Protein AF-A0A3P0MLG1-F1 (afdb_monomer_lite)

Foldseek 3Di:
DDADPPFWKKKKFFADQQQRATDDMDMDGDNPVVQLCVLQVNDCPPCVPQADKDWDDPSSVVSVCVVRVNDDDNDPTTMIMHTPPCLDDDAPDDDCVRVVRVCQLVVQWFKDKAKAKPVDPPGDDPSNVVSQVVCVVVVQKDKDKDWDDDPVDRPIIIIMIMIGGVVLVVLVVVLVVLQVVQVVVVHDALVSQLVNCVSRNDDPVSSVSVVVSCCLSCHPLFHFKKKFFAFPVQVVVCVVVVLLFGGQDPDQWTWIFGSVVCDPVNQVVCVVPPVRGFFMKMWTFHCVLCVVFDPPVDGDRTTHGSVCRVVRSVGTRDGIGGPTGD

Sequence (326 aa):
MTTPPDAPAFILEAIDEHLLSPCLATRFRTADLAKLKSILAIEDDDDPSVDKVYLLSPHETTALCSAFGVRFDSGRREVFLFKDCRRLPRSPYLFHTGYELPLLLDGRKKLAFFTFDSDDGLSFDSRLKACFDHFVAAGLLHGEENLDILPNSPGRRVGYVYYAAKGEEWRIPAFRLLRQAAGAAGGWNETFERLEGTLMGYEDWQNDWWLEQQARGNGVLYGMSFRCAVTKAGLDWVIQSGNRALPPVEGPTLTIQASHALNDEVMDLALREDADIEAFIQFNVPGRHLMGVCDLRTAGPFLIPATMISDVNRKLTRQVQIVARR

Structure (mmCIF, N/CA/C/O backbone):
data_AF-A0A3P0MLG1-F1
#
_entry.id   AF-A0A3P0MLG1-F1
#
loop_
_atom_site.group_PDB
_atom_site.id
_atom_site.type_symbol
_atom_site.label_atom_id
_atom_site.label_alt_id
_atom_site.label_comp_id
_atom_site.label_asym_id
_atom_site.label_entity_id
_atom_site.label_seq_id
_atom_site.pdbx_PDB_ins_code
_atom_site.Cartn_x
_atom_site.Cartn_y
_atom_site.Cartn_z
_atom_site.occupancy
_atom_site.B_iso_or_equiv
_atom_site.auth_seq_id
_atom_site.auth_comp_id
_atom_site.auth_asym_id
_atom_site.auth_atom_id
_atom_site.pdbx_PDB_model_num
ATOM 1 N N . MET A 1 1 ? -30.407 11.224 -12.364 1.00 46.00 1 MET A N 1
ATOM 2 C CA . MET A 1 1 ? -29.259 11.674 -13.180 1.00 46.00 1 MET A CA 1
ATOM 3 C C . MET A 1 1 ? -28.225 10.567 -13.173 1.00 46.00 1 MET A C 1
ATOM 5 O O . MET A 1 1 ? -27.882 10.095 -12.099 1.00 46.00 1 MET A O 1
ATOM 9 N N . THR A 1 2 ? -27.798 10.097 -14.340 1.00 50.50 2 THR A N 1
ATOM 10 C CA . THR A 1 2 ? -26.721 9.108 -14.476 1.00 50.50 2 THR A CA 1
ATOM 11 C C . THR A 1 2 ? -25.382 9.798 -14.236 1.00 50.50 2 THR A C 1
ATOM 13 O O . THR A 1 2 ? -25.013 10.699 -14.987 1.00 50.50 2 THR A O 1
ATOM 16 N N . THR A 1 3 ? -24.687 9.425 -13.165 1.00 55.81 3 THR A N 1
ATOM 17 C CA . THR A 1 3 ? -23.377 9.981 -12.809 1.00 55.81 3 THR A CA 1
ATOM 18 C C . THR A 1 3 ? -22.341 9.637 -13.890 1.00 55.81 3 THR A C 1
ATOM 20 O O . THR A 1 3 ? -22.301 8.478 -14.311 1.00 55.81 3 THR A O 1
ATOM 23 N N . PRO A 1 4 ? -21.496 10.586 -14.340 1.00 61.12 4 PRO A N 1
ATOM 24 C CA . PRO A 1 4 ? -20.443 10.298 -15.312 1.00 61.12 4 PRO A CA 1
ATOM 25 C C . PRO A 1 4 ? -19.478 9.217 -14.791 1.00 61.12 4 PRO A C 1
ATOM 27 O O . PRO A 1 4 ? -19.178 9.213 -13.592 1.00 61.12 4 PRO A O 1
ATOM 30 N N . PRO A 1 5 ? -18.951 8.327 -15.654 1.00 61.72 5 PRO A N 1
ATOM 31 C CA . PRO A 1 5 ? -18.006 7.283 -15.244 1.00 61.72 5 PRO A CA 1
ATOM 32 C C . PRO A 1 5 ? -16.711 7.846 -14.626 1.00 61.72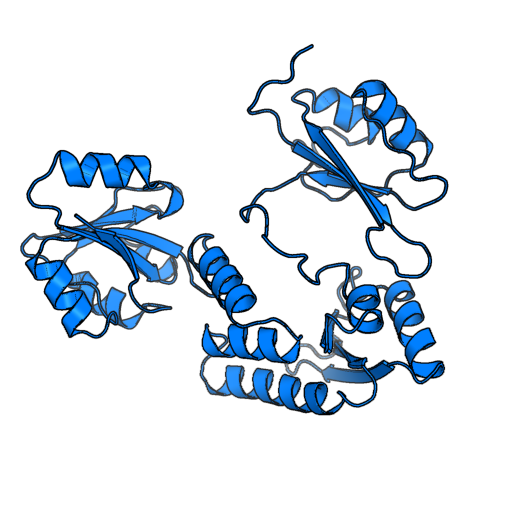 5 PRO A C 1
ATOM 34 O O . PRO A 1 5 ? -16.146 7.214 -13.728 1.00 61.72 5 PRO A O 1
ATOM 37 N N . ASP A 1 6 ? -16.318 9.061 -15.020 1.00 74.75 6 ASP A N 1
ATOM 38 C CA . ASP A 1 6 ? -15.095 9.742 -14.569 1.00 74.75 6 ASP A CA 1
ATOM 39 C C . ASP A 1 6 ? -15.281 10.596 -13.307 1.00 74.75 6 ASP A C 1
ATOM 41 O O . ASP A 1 6 ? -14.326 11.184 -12.801 1.00 74.75 6 ASP A O 1
ATOM 45 N N . ALA A 1 7 ? -16.498 10.666 -12.760 1.00 85.25 7 ALA A N 1
ATOM 46 C CA . ALA A 1 7 ? -16.743 11.413 -11.533 1.00 85.25 7 ALA A CA 1
ATOM 47 C C . ALA A 1 7 ? -15.928 10.826 -10.364 1.00 85.25 7 ALA A C 1
ATOM 49 O O . ALA A 1 7 ? -15.901 9.592 -10.211 1.00 85.25 7 ALA A O 1
ATOM 50 N N . PRO A 1 8 ? -15.304 11.661 -9.507 1.00 89.94 8 PRO A N 1
ATOM 51 C CA . PRO A 1 8 ? -14.570 11.174 -8.351 1.00 89.94 8 PRO A CA 1
ATOM 52 C C . PRO A 1 8 ? -15.481 10.329 -7.463 1.00 89.94 8 PRO A C 1
ATOM 54 O O . PRO A 1 8 ? -16.693 10.546 -7.351 1.00 89.94 8 PRO A O 1
ATOM 57 N N . ALA A 1 9 ? -14.882 9.300 -6.881 1.00 91.69 9 ALA A N 1
ATOM 58 C CA . ALA A 1 9 ? -15.562 8.419 -5.959 1.00 91.69 9 ALA A CA 1
ATOM 59 C C . ALA A 1 9 ? -15.180 8.766 -4.531 1.00 91.69 9 ALA A C 1
ATOM 61 O O . ALA A 1 9 ? -14.043 9.139 -4.266 1.00 91.69 9 ALA A O 1
ATOM 62 N N . PHE A 1 10 ? -16.130 8.571 -3.632 1.00 93.81 10 PHE A N 1
ATOM 63 C CA . PHE A 1 10 ? -15.982 8.812 -2.210 1.00 93.81 10 PHE A CA 1
ATOM 64 C C . PHE A 1 10 ? -16.489 7.599 -1.440 1.00 93.81 10 PHE A C 1
ATOM 66 O O . PHE A 1 10 ? -17.369 6.869 -1.919 1.00 93.81 10 PHE A O 1
ATOM 73 N N . ILE A 1 11 ? -15.911 7.383 -0.266 1.00 93.75 11 ILE A N 1
ATOM 74 C CA . ILE A 1 11 ? -16.292 6.336 0.673 1.00 93.75 11 ILE A CA 1
ATOM 75 C C . ILE A 1 11 ? -16.810 7.015 1.932 1.00 93.75 11 ILE A C 1
ATOM 77 O O . ILE A 1 11 ? -16.171 7.925 2.455 1.00 93.75 11 ILE A O 1
ATOM 81 N N . LEU A 1 12 ? -17.979 6.568 2.382 1.00 95.38 12 LEU A N 1
ATOM 82 C CA . LEU A 1 12 ? -18.444 6.771 3.746 1.00 95.38 12 LEU A CA 1
ATOM 83 C C . LEU A 1 12 ? -18.137 5.504 4.520 1.00 95.38 12 LEU A C 1
ATOM 85 O O . LEU A 1 12 ? -18.522 4.422 4.068 1.00 95.38 12 LEU A O 1
ATOM 89 N N . GLU A 1 13 ? -17.513 5.640 5.677 1.00 95.12 13 GLU A N 1
ATOM 90 C CA . GLU A 1 13 ? -17.299 4.534 6.598 1.00 95.12 13 GLU A CA 1
ATOM 91 C C . GLU A 1 13 ? -17.783 4.887 7.998 1.00 95.12 13 GLU A C 1
ATOM 93 O O . GLU A 1 13 ? -17.618 6.014 8.448 1.00 95.12 13 GLU A O 1
ATOM 98 N N . ALA A 1 14 ? -18.413 3.931 8.675 1.00 95.56 14 ALA A N 1
ATOM 99 C CA . ALA A 1 14 ? -18.800 4.055 10.070 1.00 95.56 14 ALA A CA 1
ATOM 100 C C . ALA A 1 14 ? -17.884 3.185 10.924 1.00 95.56 14 ALA A C 1
ATOM 102 O O . ALA A 1 14 ? -17.634 2.022 10.587 1.00 95.56 14 ALA A O 1
ATOM 103 N N . ILE A 1 15 ? -17.425 3.738 12.041 1.00 93.81 15 ILE A N 1
ATOM 104 C CA . ILE A 1 15 ? -16.448 3.097 12.918 1.00 93.81 15 ILE A CA 1
ATOM 105 C C . ILE A 1 15 ? -17.150 2.385 14.072 1.00 93.81 15 ILE A C 1
ATOM 107 O O . ILE A 1 15 ? -18.077 2.917 14.685 1.00 93.81 15 ILE A O 1
ATOM 111 N N . ASP A 1 16 ? -16.726 1.157 14.355 1.00 93.12 16 ASP A N 1
ATOM 112 C CA . ASP A 1 16 ? -17.164 0.423 15.534 1.00 93.12 16 ASP A CA 1
ATOM 113 C C . ASP A 1 16 ? -16.638 1.093 16.809 1.00 93.12 16 ASP A C 1
ATOM 115 O O . ASP A 1 16 ? -15.447 1.366 16.930 1.00 93.12 16 ASP A O 1
ATOM 119 N N . GLU A 1 17 ? -17.516 1.345 17.776 1.00 88.62 17 GLU A N 1
ATOM 120 C CA . GLU A 1 17 ? -17.167 2.088 18.993 1.00 88.62 17 GLU A CA 1
ATOM 121 C C . GLU A 1 17 ? -16.206 1.333 19.924 1.00 88.62 17 GLU A C 1
ATOM 123 O O . GLU A 1 17 ? -15.503 1.955 20.719 1.00 88.62 17 GLU A O 1
ATOM 128 N N . HIS A 1 18 ? -16.158 0.002 19.828 1.00 87.56 18 HIS A N 1
ATOM 129 C CA . HIS A 1 18 ? -15.346 -0.844 20.698 1.00 87.56 18 HIS A CA 1
ATOM 130 C C . HIS A 1 18 ? -14.041 -1.276 20.040 1.00 87.56 18 HIS A C 1
ATOM 132 O O . HIS A 1 18 ? -13.027 -1.423 20.721 1.00 87.56 18 HIS A O 1
ATOM 138 N N . LEU A 1 19 ? -14.057 -1.494 18.727 1.00 90.12 19 LEU A N 1
ATOM 139 C CA . LEU A 1 19 ? -12.899 -1.979 17.978 1.00 90.12 19 LEU A CA 1
ATOM 140 C C . LEU A 1 19 ? -12.155 -0.865 17.243 1.00 90.12 19 LEU A C 1
ATOM 142 O O . LEU A 1 19 ? -11.019 -1.082 16.825 1.00 90.12 19 LEU A O 1
ATOM 146 N N . LEU A 1 20 ? -12.788 0.304 17.096 1.00 89.88 20 LEU A N 1
ATOM 147 C CA . LEU A 1 20 ? -12.292 1.454 16.339 1.00 89.88 20 LEU A CA 1
ATOM 148 C C . LEU A 1 20 ? -11.864 1.103 14.913 1.00 89.88 20 LEU A C 1
ATOM 150 O O . LEU A 1 20 ? -10.946 1.696 14.353 1.00 89.88 20 LEU A O 1
ATOM 154 N N . SER A 1 21 ? -12.562 0.135 14.328 1.00 91.19 21 SER A N 1
ATOM 155 C CA . SER A 1 21 ? -12.382 -0.307 12.956 1.00 91.19 21 SER A CA 1
ATOM 156 C C . SER A 1 21 ? -13.612 0.026 12.117 1.00 91.19 21 SER A C 1
ATOM 158 O O . SER A 1 21 ? -14.726 0.096 12.654 1.00 91.19 21 SER A O 1
ATOM 160 N N . PRO A 1 22 ? -13.470 0.199 10.794 1.00 91.62 22 PRO A N 1
ATOM 161 C CA . PRO A 1 22 ? -14.632 0.365 9.940 1.00 91.62 22 PRO A CA 1
ATOM 162 C C . PRO A 1 22 ? -15.517 -0.889 9.989 1.00 91.62 22 PRO A C 1
ATOM 164 O O . PRO A 1 22 ? -15.054 -2.014 9.807 1.00 91.62 22 PRO A O 1
ATOM 167 N N . CYS A 1 23 ? -16.811 -0.703 10.240 1.00 92.56 23 CYS A N 1
ATOM 168 C CA . CYS A 1 23 ? -17.792 -1.792 10.352 1.00 92.56 23 CYS A CA 1
ATOM 169 C C . CYS A 1 23 ? -18.905 -1.711 9.302 1.00 92.56 23 CYS A C 1
ATOM 171 O O . CYS A 1 23 ? -19.574 -2.704 9.013 1.00 92.56 23 CYS A O 1
ATOM 173 N N . LEU A 1 24 ? -19.084 -0.539 8.696 1.00 93.75 24 LEU A N 1
ATOM 174 C CA . LEU A 1 24 ? -19.985 -0.310 7.578 1.00 93.75 24 LEU A CA 1
ATOM 175 C C . LEU A 1 24 ? -19.299 0.647 6.617 1.00 93.75 24 LEU A C 1
ATOM 177 O O . LEU A 1 24 ? -18.801 1.681 7.044 1.00 93.75 24 LEU A O 1
ATOM 181 N N . ALA A 1 25 ? -19.321 0.340 5.325 1.00 92.88 25 ALA A N 1
ATOM 182 C CA . ALA A 1 25 ? -18.837 1.259 4.311 1.00 92.88 25 ALA A CA 1
ATOM 183 C C . ALA A 1 25 ? -19.763 1.265 3.100 1.00 92.88 25 ALA A C 1
ATOM 185 O O . ALA A 1 25 ? -20.304 0.232 2.699 1.00 92.88 25 ALA A O 1
ATOM 186 N N . THR A 1 26 ? -19.925 2.431 2.490 1.00 93.88 26 THR A N 1
ATOM 187 C CA . THR A 1 26 ? -20.568 2.555 1.186 1.00 93.88 26 THR A CA 1
ATOM 188 C C . THR A 1 26 ? -19.789 3.503 0.304 1.00 93.88 26 THR A C 1
ATOM 190 O O . THR A 1 26 ? -19.068 4.385 0.766 1.00 93.88 26 THR A O 1
ATOM 193 N N . ARG A 1 27 ? -19.943 3.312 -0.999 1.00 92.94 27 ARG A N 1
ATOM 194 C CA . ARG A 1 27 ? -19.249 4.086 -2.012 1.00 92.94 27 ARG A CA 1
ATOM 195 C C . ARG A 1 27 ? -20.260 4.793 -2.887 1.00 92.94 27 ARG A C 1
ATOM 197 O O . ARG A 1 27 ? -21.182 4.164 -3.403 1.00 92.94 27 ARG A O 1
ATOM 204 N N . PHE A 1 28 ? -19.999 6.060 -3.167 1.00 93.00 28 PHE A N 1
ATOM 205 C CA . PHE A 1 28 ? -20.748 6.822 -4.157 1.00 93.00 28 PHE A CA 1
ATOM 206 C C . PHE A 1 28 ? -19.807 7.611 -5.069 1.00 93.00 28 PHE A C 1
ATOM 208 O O . PHE A 1 28 ? -18.598 7.678 -4.846 1.00 93.00 28 PHE A O 1
ATOM 215 N N . ARG A 1 29 ? -20.355 8.143 -6.162 1.00 93.19 29 ARG A N 1
ATOM 216 C CA . ARG A 1 29 ? -19.642 9.009 -7.107 1.00 93.19 29 ARG A CA 1
ATOM 217 C C . ARG A 1 29 ? -20.422 10.295 -7.283 1.00 93.19 29 ARG A C 1
ATOM 219 O O . ARG A 1 29 ? -21.647 10.250 -7.373 1.00 93.19 29 ARG A O 1
ATOM 226 N N . THR A 1 30 ? -19.718 11.412 -7.390 1.00 92.69 30 THR A N 1
ATOM 227 C CA . THR A 1 30 ? -20.332 12.704 -7.696 1.00 92.69 30 THR A CA 1
ATOM 228 C C . THR A 1 30 ? -19.354 13.593 -8.448 1.00 92.69 30 THR A C 1
ATOM 230 O O . THR A 1 30 ? -18.174 13.626 -8.122 1.00 92.69 30 THR A O 1
ATOM 233 N N . ALA A 1 31 ? -19.837 14.293 -9.474 1.00 92.06 31 ALA A N 1
ATOM 234 C CA . ALA A 1 31 ? -19.100 15.389 -10.106 1.00 92.06 31 ALA A CA 1
ATOM 235 C C . ALA A 1 31 ? -19.414 16.742 -9.435 1.00 92.06 31 ALA A C 1
ATOM 237 O O . ALA A 1 31 ? -18.726 17.728 -9.678 1.00 92.06 31 ALA A O 1
ATOM 238 N N . ASP A 1 32 ? -20.444 16.789 -8.585 1.00 93.69 32 ASP A N 1
ATOM 239 C CA . ASP A 1 32 ? -20.889 17.992 -7.886 1.00 93.69 32 ASP A CA 1
ATOM 240 C C . ASP A 1 32 ? -20.106 18.177 -6.578 1.00 93.69 32 ASP A C 1
ATOM 242 O O . ASP A 1 32 ? -20.592 17.912 -5.473 1.00 93.69 32 ASP A O 1
ATOM 246 N N . LEU A 1 33 ? -18.842 18.586 -6.725 1.00 92.88 33 LEU A N 1
ATOM 247 C CA . LEU A 1 33 ? -17.965 18.891 -5.594 1.00 92.88 33 LEU A CA 1
ATOM 248 C C . LEU A 1 33 ? -18.410 20.153 -4.851 1.00 92.88 33 LEU A C 1
ATOM 250 O O . LEU A 1 33 ? -18.193 20.250 -3.649 1.00 92.88 33 LEU A O 1
ATOM 254 N N . ALA A 1 34 ? -19.068 21.097 -5.529 1.00 93.00 34 ALA A N 1
ATOM 255 C CA . ALA A 1 34 ? -19.597 22.299 -4.892 1.00 93.00 34 ALA A CA 1
ATOM 256 C C . ALA A 1 34 ? -20.670 21.944 -3.854 1.00 93.00 34 ALA A C 1
ATOM 258 O O . ALA A 1 34 ? -20.618 22.416 -2.717 1.00 93.00 34 ALA A O 1
ATOM 259 N N . LYS A 1 35 ? -21.601 21.045 -4.200 1.00 94.94 35 LYS A N 1
ATOM 260 C CA . LYS A 1 35 ? -22.601 20.554 -3.250 1.00 94.94 35 LYS A CA 1
ATOM 261 C C . LYS A 1 35 ? -21.973 19.773 -2.103 1.00 94.94 35 LYS A C 1
ATOM 263 O O . LYS A 1 35 ? -22.404 19.946 -0.965 1.00 94.94 35 LYS A O 1
ATOM 268 N N . LEU A 1 36 ? -20.967 18.942 -2.387 1.00 94.94 36 LEU A N 1
ATOM 269 C CA . LEU A 1 36 ? -20.257 18.188 -1.353 1.00 94.94 36 LEU A CA 1
ATOM 270 C C . LEU A 1 36 ? -19.560 19.133 -0.363 1.00 94.94 36 LEU A C 1
ATOM 272 O O . LEU A 1 36 ? -19.801 19.029 0.835 1.00 94.94 36 LEU A O 1
ATOM 276 N N . LYS A 1 37 ? -18.798 20.115 -0.860 1.00 94.75 37 LYS A N 1
ATOM 277 C CA . LYS A 1 37 ? -18.146 21.147 -0.039 1.00 94.75 37 LYS A CA 1
ATOM 278 C C . LYS A 1 37 ? -19.140 21.945 0.796 1.00 94.75 37 LYS A C 1
ATOM 280 O O . LYS A 1 37 ? -18.909 22.148 1.981 1.00 94.75 37 LYS A O 1
ATOM 285 N N . SER A 1 38 ? -20.278 22.323 0.211 1.00 94.56 38 SER A N 1
ATOM 286 C CA . SER A 1 38 ? -21.342 23.032 0.929 1.00 94.56 38 SER A CA 1
ATOM 287 C C . SER A 1 38 ? -21.913 22.226 2.098 1.00 94.56 38 SER A C 1
ATOM 289 O O . SER A 1 38 ? -22.259 22.824 3.112 1.00 94.56 38 SER A O 1
ATOM 291 N N . ILE A 1 39 ? -22.036 20.901 1.971 1.00 95.69 39 ILE A N 1
ATOM 292 C CA . ILE A 1 39 ? -22.517 20.044 3.066 1.00 95.69 39 ILE A CA 1
ATOM 293 C C . ILE A 1 39 ? -21.466 19.940 4.171 1.00 95.69 39 ILE A C 1
ATOM 295 O O . ILE A 1 39 ? -21.828 19.996 5.337 1.00 95.69 39 ILE A O 1
ATOM 299 N N . LEU A 1 40 ? -20.193 19.818 3.792 1.00 93.81 40 LEU A N 1
ATOM 300 C CA . LEU A 1 40 ? -19.051 19.680 4.702 1.00 93.81 40 LEU A CA 1
ATOM 301 C C . LEU A 1 40 ? -18.558 21.019 5.277 1.00 93.81 40 LEU A C 1
ATOM 303 O O . LEU A 1 40 ? -17.546 21.045 5.969 1.00 93.81 40 LEU A O 1
ATOM 307 N N . ALA A 1 41 ? -19.218 22.129 4.928 1.00 92.00 41 ALA A N 1
ATOM 308 C CA . ALA A 1 41 ? -18.802 23.490 5.262 1.00 92.00 41 ALA A CA 1
ATOM 309 C C . ALA A 1 41 ? -17.321 23.789 4.926 1.00 92.00 41 ALA A C 1
ATOM 311 O O . ALA A 1 41 ? -16.648 24.516 5.652 1.00 92.00 41 ALA A O 1
ATOM 312 N N . ILE A 1 42 ? -16.819 23.232 3.818 1.00 89.19 42 ILE A N 1
ATOM 313 C CA . ILE A 1 42 ? -15.449 23.463 3.340 1.00 89.19 42 ILE A CA 1
ATOM 314 C C . ILE A 1 42 ? -15.408 24.796 2.591 1.00 89.19 42 ILE A C 1
ATOM 316 O O . ILE A 1 42 ? -16.162 24.994 1.634 1.00 89.19 42 ILE A O 1
ATOM 320 N N . GLU A 1 43 ? -14.505 25.686 2.996 1.00 86.50 43 GLU A N 1
ATOM 321 C CA . GLU A 1 43 ? -14.204 26.908 2.248 1.00 86.50 43 GLU A CA 1
ATOM 322 C C . GLU A 1 43 ? -13.488 26.571 0.931 1.00 86.50 43 GLU A C 1
ATOM 324 O O . GLU A 1 43 ? -12.666 25.655 0.875 1.00 86.50 43 GLU A O 1
ATOM 329 N N . ASP A 1 44 ? -13.793 27.304 -0.145 1.00 74.69 44 ASP A N 1
ATOM 330 C CA . ASP A 1 44 ? -13.368 26.938 -1.506 1.00 74.69 44 ASP A CA 1
ATOM 331 C C . ASP A 1 44 ? -11.845 26.794 -1.682 1.00 74.69 44 ASP A C 1
ATOM 333 O O . ASP A 1 44 ? -11.417 25.980 -2.506 1.00 74.69 44 ASP A O 1
ATOM 337 N N . ASP A 1 45 ? -11.052 27.516 -0.886 1.00 82.81 45 ASP A N 1
ATOM 338 C CA . ASP A 1 45 ? -9.588 27.517 -0.954 1.00 82.81 45 ASP A CA 1
ATOM 339 C C . ASP A 1 45 ? -8.914 26.464 -0.047 1.00 82.81 45 ASP A C 1
ATOM 341 O O . ASP A 1 45 ? -7.733 26.174 -0.241 1.00 82.81 45 ASP A O 1
ATOM 345 N N . ASP A 1 46 ? -9.619 25.869 0.928 1.00 86.50 46 ASP A N 1
ATOM 346 C CA . ASP A 1 46 ? -8.996 24.978 1.928 1.00 86.50 46 ASP A CA 1
ATOM 347 C C . ASP A 1 46 ? -8.779 23.543 1.415 1.00 86.50 46 ASP A C 1
ATOM 349 O O . ASP A 1 46 ? -7.747 22.915 1.674 1.00 86.50 46 ASP A O 1
ATOM 353 N N . ASP A 1 47 ? -9.757 23.004 0.686 1.00 87.19 47 ASP A N 1
ATOM 354 C CA . ASP A 1 47 ? -9.639 21.709 0.014 1.00 87.19 47 ASP A CA 1
ATOM 355 C C . ASP A 1 47 ? -10.532 21.653 -1.237 1.00 87.19 47 ASP A C 1
ATOM 357 O O . ASP A 1 47 ? -11.631 21.083 -1.222 1.00 87.19 47 ASP A O 1
ATOM 361 N N . PRO A 1 48 ? -10.086 22.249 -2.358 1.00 85.44 48 PRO A N 1
ATOM 362 C CA . PRO A 1 48 ? -10.906 22.369 -3.561 1.00 85.44 48 PRO A CA 1
ATOM 363 C C . PRO A 1 48 ? -11.269 21.012 -4.183 1.00 85.44 48 PRO A C 1
ATOM 365 O O . PRO A 1 48 ? -12.255 20.922 -4.918 1.00 85.44 48 PRO A O 1
ATOM 368 N N . SER A 1 49 ? -10.485 19.966 -3.899 1.00 87.62 49 SER A N 1
ATOM 369 C CA . SER A 1 49 ? -10.639 18.623 -4.471 1.00 87.62 49 SER A CA 1
ATOM 370 C C . SER A 1 49 ? -11.228 17.597 -3.503 1.00 87.62 49 SER A C 1
ATOM 372 O O . SER A 1 49 ? -11.487 16.465 -3.937 1.00 87.62 49 SER A O 1
ATOM 374 N N . VAL A 1 50 ? -11.489 18.000 -2.253 1.00 91.00 50 VAL A N 1
ATOM 375 C CA . VAL A 1 50 ? -12.010 17.160 -1.165 1.00 91.00 50 VAL A CA 1
ATOM 376 C C . VAL A 1 50 ? -11.124 15.920 -0.986 1.00 91.00 50 VAL A C 1
ATOM 378 O O . VAL A 1 50 ? -11.587 14.783 -1.071 1.00 91.00 50 VAL A O 1
ATOM 381 N N . ASP A 1 51 ? -9.818 16.146 -0.848 1.00 88.62 51 ASP A N 1
ATOM 382 C CA . ASP A 1 51 ? -8.793 15.105 -0.733 1.00 88.62 51 ASP A CA 1
ATOM 383 C C . ASP A 1 51 ? -8.475 14.728 0.730 1.00 88.62 51 ASP A C 1
ATOM 385 O O . ASP A 1 51 ? -7.837 13.699 0.968 1.00 88.62 51 ASP A O 1
ATOM 389 N N . LYS A 1 52 ? -8.924 15.524 1.711 1.00 89.56 52 LYS A N 1
ATOM 390 C CA . LYS A 1 52 ? -8.797 15.237 3.149 1.00 89.56 52 LYS A CA 1
ATOM 391 C C . LYS A 1 52 ? -9.768 14.134 3.607 1.00 89.56 52 LYS A C 1
ATOM 393 O O . LYS A 1 52 ? -10.664 13.690 2.885 1.00 89.56 52 LYS A O 1
ATOM 398 N N . VAL A 1 53 ? -9.569 13.688 4.846 1.00 90.00 53 VAL A N 1
ATOM 399 C CA . VAL A 1 53 ? -10.500 12.818 5.578 1.00 90.00 53 VAL A CA 1
ATOM 400 C C . VAL A 1 53 ? -11.358 13.694 6.490 1.00 90.00 53 VAL A C 1
ATOM 402 O O . VAL A 1 53 ? -10.822 14.530 7.216 1.00 90.00 53 VAL A O 1
ATOM 405 N N . TYR A 1 54 ? -12.674 13.496 6.471 1.00 93.81 54 TYR A N 1
ATOM 406 C CA . TYR A 1 54 ? -13.638 14.309 7.214 1.00 93.81 54 TYR A CA 1
ATOM 407 C C . TYR A 1 54 ? -14.420 13.452 8.198 1.00 93.81 54 TYR A C 1
ATOM 409 O O . TYR A 1 54 ? -15.106 12.521 7.782 1.00 93.81 54 TYR A O 1
ATOM 417 N N . LEU A 1 55 ? -14.365 13.794 9.484 1.00 94.69 55 LEU A N 1
ATOM 418 C CA . LEU A 1 55 ? -15.308 13.285 10.478 1.00 94.69 55 LEU A CA 1
ATOM 419 C C . LEU A 1 55 ? -16.641 14.022 10.311 1.00 94.69 55 LEU A C 1
ATOM 421 O O . LEU A 1 55 ? -16.684 15.244 10.424 1.00 94.69 55 LEU A O 1
ATOM 425 N N . LEU A 1 56 ? -17.716 13.285 10.048 1.00 95.88 56 LEU A N 1
ATOM 426 C CA . LEU A 1 56 ? -19.042 13.841 9.812 1.00 95.88 56 LEU A CA 1
ATOM 427 C C . LEU A 1 56 ? -19.888 13.828 11.081 1.00 95.88 56 LEU A C 1
ATOM 429 O O . LEU A 1 56 ? -20.009 12.814 11.773 1.00 95.88 56 LEU A O 1
ATOM 433 N N . SER A 1 57 ? -20.590 14.929 11.322 1.00 95.25 57 SER A N 1
ATOM 434 C CA . SER A 1 57 ? -21.713 14.954 12.249 1.00 95.25 57 SER A CA 1
ATOM 435 C C . SER A 1 57 ? -22.895 14.117 11.720 1.00 95.25 57 SER A C 1
ATOM 437 O O . SER A 1 57 ? -23.025 13.872 10.510 1.00 95.25 57 SER A O 1
ATOM 439 N N . PRO A 1 58 ? -23.839 13.716 12.594 1.00 94.56 58 PRO A N 1
ATOM 440 C CA . PRO A 1 58 ? -25.061 13.031 12.162 1.00 94.56 58 PRO A CA 1
ATOM 441 C C . PRO A 1 58 ? -25.892 13.845 11.154 1.00 94.56 58 PRO A C 1
ATOM 443 O O . PRO A 1 58 ? -26.511 13.282 10.246 1.00 94.56 58 PRO A O 1
ATOM 446 N N . HIS A 1 59 ? -25.884 15.177 11.289 1.00 94.50 59 HIS A N 1
ATOM 447 C CA . HIS A 1 59 ? -26.577 16.081 10.374 1.00 94.50 59 HIS A CA 1
ATOM 448 C C . HIS A 1 59 ? -25.928 16.078 8.983 1.00 94.50 59 HIS A C 1
ATOM 450 O O . HIS A 1 59 ? -26.631 15.909 7.988 1.00 94.50 59 HIS A O 1
ATOM 456 N N . GLU A 1 60 ? -24.600 16.198 8.905 1.00 96.31 60 GLU A N 1
ATOM 457 C CA . GLU A 1 60 ? -23.861 16.153 7.635 1.00 96.31 60 GLU A CA 1
ATOM 458 C C . GLU A 1 60 ? -24.014 14.800 6.944 1.00 96.31 60 GLU A C 1
ATOM 460 O O . GLU A 1 60 ? -24.278 14.752 5.744 1.00 96.31 60 GLU A O 1
ATOM 465 N N . THR A 1 61 ? -23.947 13.702 7.703 1.00 96.06 61 THR A N 1
ATOM 466 C CA . THR A 1 61 ? -24.158 12.344 7.178 1.00 96.06 61 THR A CA 1
ATOM 467 C C . THR A 1 61 ? -25.543 12.217 6.539 1.00 96.06 61 THR A C 1
ATOM 469 O O . THR A 1 61 ? -25.670 11.747 5.406 1.00 96.06 61 THR A O 1
ATOM 472 N N . THR A 1 62 ? -26.586 12.692 7.229 1.00 95.75 62 THR A N 1
ATOM 473 C CA . THR A 1 62 ? -27.969 12.666 6.727 1.00 95.75 62 THR A CA 1
ATOM 474 C C . THR A 1 62 ? -28.132 13.546 5.487 1.00 95.75 62 THR A C 1
ATOM 476 O O . THR A 1 62 ? -28.718 13.116 4.490 1.00 95.75 62 THR A O 1
ATOM 479 N N . ALA A 1 63 ? -27.587 14.766 5.520 1.00 96.19 63 ALA A N 1
ATOM 480 C CA . ALA A 1 63 ? -27.646 15.708 4.408 1.00 96.19 63 ALA A CA 1
ATOM 481 C C . ALA A 1 63 ? -26.942 15.158 3.160 1.00 96.19 63 ALA A C 1
ATOM 483 O O . ALA A 1 63 ? -27.490 15.236 2.060 1.00 96.19 63 ALA A O 1
ATOM 484 N N . LEU A 1 64 ? -25.769 14.546 3.330 1.00 96.69 64 LEU A N 1
ATOM 485 C CA . LEU A 1 64 ? -25.005 13.907 2.262 1.00 96.69 64 LEU A CA 1
ATOM 486 C C . LEU A 1 64 ? -25.767 12.716 1.674 1.00 96.69 64 LEU A C 1
ATOM 488 O O . LEU A 1 64 ? -25.941 12.643 0.454 1.00 96.69 64 LEU A O 1
ATOM 492 N N . CYS A 1 65 ? -26.288 11.826 2.523 1.00 96.06 65 CYS A N 1
ATOM 493 C CA . CYS A 1 65 ? -27.074 10.678 2.074 1.00 96.06 65 CYS A CA 1
ATOM 494 C C . CYS A 1 65 ? -28.304 11.109 1.270 1.00 96.06 65 CYS A C 1
ATOM 496 O O . CYS A 1 65 ? -28.564 10.564 0.196 1.00 96.06 65 CYS A O 1
ATOM 498 N N . SER A 1 66 ? -29.011 12.141 1.736 1.00 96.12 66 SER A N 1
ATOM 499 C CA . SER A 1 66 ? -30.155 12.706 1.023 1.00 96.12 66 SER A CA 1
ATOM 500 C C . SER A 1 66 ? -29.755 13.377 -0.293 1.00 96.12 66 SER A C 1
ATOM 502 O O . SER A 1 66 ? -30.451 13.205 -1.291 1.00 96.12 66 SER A O 1
ATOM 504 N N . ALA A 1 67 ? -28.665 14.150 -0.315 1.00 96.00 67 ALA A N 1
ATOM 505 C CA . ALA A 1 67 ? -28.246 14.913 -1.491 1.00 96.00 67 ALA A CA 1
ATOM 506 C C . ALA A 1 67 ? -27.770 14.014 -2.641 1.00 96.00 67 ALA A C 1
ATOM 508 O O . ALA A 1 67 ? -28.035 14.315 -3.803 1.00 96.00 67 ALA A O 1
ATOM 509 N N . PHE A 1 68 ? -27.099 12.905 -2.321 1.00 95.44 68 PHE A N 1
ATOM 510 C CA . PHE A 1 68 ? -26.505 12.004 -3.314 1.00 95.44 68 PHE A CA 1
ATOM 511 C C . PHE A 1 68 ? -27.235 10.659 -3.447 1.00 95.44 68 PHE A C 1
ATOM 513 O O . PHE A 1 68 ? -26.767 9.775 -4.162 1.00 95.44 68 PHE A O 1
ATOM 520 N N . GLY A 1 69 ? -28.385 10.491 -2.783 1.00 94.69 69 GLY A N 1
ATOM 521 C CA . GLY A 1 69 ? -29.188 9.265 -2.845 1.00 94.69 69 GLY A CA 1
ATOM 522 C C . GLY A 1 69 ? -28.467 8.034 -2.286 1.00 94.69 69 GLY A C 1
ATOM 523 O O . GLY A 1 69 ? -28.690 6.917 -2.755 1.00 94.69 69 GLY A O 1
ATOM 524 N N . VAL A 1 70 ? -27.578 8.234 -1.313 1.00 94.88 70 VAL A N 1
ATOM 525 C CA . VAL A 1 70 ? -26.789 7.165 -0.698 1.00 94.88 70 VAL A CA 1
ATOM 526 C C . VAL A 1 70 ? -27.605 6.522 0.416 1.00 94.88 70 VAL A C 1
ATOM 528 O O . VAL A 1 70 ? -28.128 7.202 1.294 1.00 94.88 70 VAL A O 1
ATOM 531 N N . ARG A 1 71 ? -27.716 5.192 0.393 1.00 94.25 71 ARG A N 1
ATOM 532 C CA . ARG A 1 71 ? -28.300 4.424 1.499 1.00 94.25 71 ARG A CA 1
ATOM 533 C C . ARG A 1 71 ? -27.189 4.035 2.465 1.00 94.25 71 ARG A C 1
ATOM 535 O O . ARG A 1 71 ? -26.382 3.165 2.142 1.00 94.25 71 ARG A O 1
ATOM 542 N N . PHE A 1 72 ? -27.150 4.692 3.615 1.00 94.75 72 PHE A N 1
ATOM 543 C CA . PHE A 1 72 ? -26.160 4.464 4.659 1.00 94.75 72 PHE A CA 1
ATOM 544 C C . PHE A 1 72 ? -26.778 4.808 6.014 1.00 94.75 72 PHE A C 1
ATOM 546 O O . PHE A 1 72 ? -27.188 5.945 6.229 1.00 94.75 72 PHE A O 1
ATOM 553 N N . ASP A 1 73 ? -26.881 3.818 6.896 1.00 92.62 73 ASP A N 1
ATOM 554 C CA . ASP A 1 73 ? -27.370 3.992 8.263 1.00 92.62 73 ASP A CA 1
ATOM 555 C C . ASP A 1 73 ? -26.248 3.611 9.230 1.00 92.62 73 ASP A C 1
ATOM 557 O O . ASP A 1 73 ? -25.970 2.433 9.456 1.00 92.62 73 ASP A O 1
ATOM 561 N N . SER A 1 74 ? -25.562 4.622 9.758 1.00 91.06 74 SER A N 1
ATOM 562 C CA . SER A 1 74 ? -24.484 4.450 10.733 1.00 91.06 74 SER A CA 1
ATOM 563 C C . SER A 1 74 ? -24.995 4.340 12.175 1.00 91.06 74 SER A C 1
ATOM 565 O O . SER A 1 74 ? -24.220 4.016 13.083 1.00 91.06 74 SER A O 1
ATOM 567 N N . GLY A 1 75 ? -26.287 4.585 12.422 1.00 90.88 75 GLY A N 1
ATOM 568 C CA . GLY A 1 75 ? -26.832 4.752 13.765 1.00 90.88 75 GLY A CA 1
ATOM 569 C C . GLY A 1 75 ? -26.154 5.906 14.513 1.00 90.88 75 GLY A C 1
ATOM 570 O O . GLY A 1 75 ? -26.254 7.063 14.116 1.00 90.88 75 GLY A O 1
ATOM 571 N N . ARG A 1 76 ? -25.480 5.595 15.627 1.00 90.25 76 ARG A N 1
ATOM 572 C CA . ARG A 1 76 ? -24.759 6.574 16.470 1.00 90.25 76 ARG A CA 1
ATOM 573 C C . ARG A 1 76 ? -23.242 6.581 16.260 1.00 90.25 76 ARG A C 1
ATOM 575 O O . ARG A 1 76 ? -22.540 7.262 16.998 1.00 90.25 76 ARG A O 1
ATOM 582 N N . ARG A 1 77 ? -22.744 5.793 15.310 1.00 93.69 77 ARG A N 1
ATOM 583 C CA . ARG A 1 77 ? -21.307 5.623 15.080 1.00 93.69 77 ARG A CA 1
ATOM 584 C C . ARG A 1 77 ? -20.698 6.870 14.456 1.00 93.69 77 ARG A C 1
ATOM 586 O O . ARG A 1 77 ? -21.363 7.569 13.691 1.00 93.69 77 ARG A O 1
ATOM 593 N N . GLU A 1 78 ? -19.424 7.097 14.752 1.00 94.94 78 GLU A N 1
ATOM 594 C CA . GLU A 1 78 ? -18.610 8.078 14.038 1.00 94.94 78 GLU A CA 1
ATOM 595 C C . GLU A 1 78 ? -18.540 7.691 12.560 1.00 94.94 78 GLU A C 1
ATOM 597 O O . GLU A 1 78 ? -18.381 6.512 12.229 1.00 94.94 78 GLU A O 1
ATOM 602 N N . VAL A 1 79 ? -18.697 8.682 11.684 1.00 96.06 79 VAL A N 1
ATOM 603 C CA . VAL A 1 79 ? -18.687 8.489 10.235 1.00 96.06 79 VAL A CA 1
ATOM 604 C C . VAL A 1 79 ? -17.565 9.307 9.638 1.00 96.06 79 VAL A C 1
ATOM 606 O O . VAL A 1 79 ? -17.504 10.512 9.858 1.00 96.06 79 VAL A O 1
ATOM 609 N N . PHE A 1 80 ? -16.723 8.667 8.840 1.00 95.25 80 PHE A N 1
ATOM 610 C CA . PHE A 1 80 ? -15.702 9.344 8.063 1.00 95.25 80 PHE A CA 1
ATOM 611 C C . PHE A 1 80 ? -16.079 9.361 6.586 1.00 95.25 80 PHE A C 1
ATOM 613 O O . PHE A 1 80 ? -16.621 8.395 6.046 1.00 95.25 80 PHE A O 1
ATOM 620 N N . LEU A 1 81 ? -15.781 10.478 5.934 1.00 95.38 81 LEU A N 1
ATOM 621 C CA . LEU A 1 81 ? -15.817 10.632 4.490 1.00 95.38 81 LEU A CA 1
ATOM 622 C C . LEU A 1 81 ? -14.400 10.862 3.988 1.00 95.38 81 LEU A C 1
ATOM 624 O O . LEU A 1 81 ? -13.688 11.730 4.485 1.00 95.38 81 LEU A O 1
ATOM 628 N N . PHE A 1 82 ? -14.028 10.143 2.941 1.00 92.81 82 PHE A N 1
ATOM 629 C CA . PHE A 1 82 ? -12.796 10.409 2.215 1.00 92.81 82 PHE A CA 1
ATOM 630 C C . PHE A 1 82 ? -12.947 10.032 0.750 1.00 92.81 82 PHE A C 1
ATOM 632 O O . PHE A 1 82 ? -13.808 9.240 0.345 1.00 92.81 82 PHE A O 1
ATOM 639 N N . LYS A 1 83 ? -12.096 10.628 -0.075 1.00 91.75 83 LYS A N 1
ATOM 640 C CA . LYS A 1 83 ? -12.039 10.324 -1.496 1.00 91.75 83 LYS A CA 1
ATOM 641 C C . LYS A 1 83 ? -11.429 8.945 -1.713 1.00 91.75 83 LYS A C 1
ATOM 643 O O . LYS A 1 83 ? -10.379 8.616 -1.165 1.00 91.75 83 LYS A O 1
ATOM 648 N N . ASP A 1 84 ? -12.063 8.143 -2.563 1.00 87.38 84 ASP A N 1
ATOM 649 C CA . ASP A 1 84 ? -11.514 6.872 -3.034 1.00 87.38 84 ASP A CA 1
ATOM 650 C C . ASP A 1 84 ? -10.399 7.147 -4.049 1.00 87.38 84 ASP A C 1
ATOM 652 O O . ASP A 1 84 ? -10.569 7.052 -5.271 1.00 87.38 84 ASP A O 1
ATOM 656 N N . CYS A 1 85 ? -9.244 7.522 -3.513 1.00 69.62 85 CYS A N 1
ATOM 657 C CA . CYS A 1 85 ? -7.990 7.631 -4.227 1.00 69.62 85 CYS A CA 1
ATOM 658 C C . CYS A 1 85 ? -7.478 6.216 -4.497 1.00 69.62 85 CYS A C 1
ATOM 660 O O . CYS A 1 85 ? -6.606 5.726 -3.782 1.00 69.62 85 CYS A O 1
ATOM 662 N N . ARG A 1 86 ? -8.039 5.543 -5.510 1.00 58.41 86 ARG A N 1
ATOM 663 C CA . ARG A 1 86 ? -7.615 4.215 -5.989 1.00 58.41 86 ARG A CA 1
ATOM 664 C C . ARG A 1 86 ? -6.139 4.220 -6.420 1.00 58.41 86 ARG A C 1
ATOM 666 O O . ARG A 1 86 ? -5.838 4.239 -7.609 1.00 58.41 86 ARG A O 1
ATOM 673 N N . ARG A 1 87 ? -5.205 4.233 -5.470 1.00 52.38 87 ARG A N 1
ATOM 674 C CA . ARG A 1 87 ? -3.767 4.085 -5.734 1.00 52.38 87 ARG A CA 1
ATOM 675 C C . ARG A 1 87 ? -3.400 2.626 -5.969 1.00 52.38 87 ARG A C 1
ATOM 677 O O . ARG A 1 87 ? -2.453 2.350 -6.694 1.00 52.38 87 ARG A O 1
ATOM 684 N N . LEU A 1 88 ? -4.179 1.709 -5.399 1.00 58.41 88 LEU A N 1
ATOM 685 C CA . LEU A 1 88 ? -4.039 0.273 -5.590 1.00 58.41 88 LEU A CA 1
ATOM 686 C C . LEU A 1 88 ? -5.304 -0.275 -6.268 1.00 58.41 88 LEU A C 1
ATOM 688 O O . LEU A 1 88 ? -6.408 0.223 -6.004 1.00 58.41 88 LEU A O 1
ATOM 692 N N . PRO A 1 89 ? -5.183 -1.302 -7.128 1.00 64.38 89 PRO A N 1
ATOM 693 C CA . PRO A 1 89 ? -6.330 -2.091 -7.557 1.00 64.38 89 PRO A CA 1
ATOM 694 C C . PRO A 1 89 ? -7.108 -2.602 -6.344 1.00 64.38 89 PRO A C 1
ATOM 696 O O . PRO A 1 89 ? -6.550 -2.737 -5.253 1.00 64.38 89 PRO A O 1
ATOM 699 N N . ARG A 1 90 ? -8.399 -2.914 -6.531 1.00 72.81 90 ARG A N 1
ATOM 700 C CA . ARG A 1 90 ? -9.195 -3.548 -5.471 1.00 72.81 90 ARG A CA 1
ATOM 701 C C . ARG A 1 90 ? -8.446 -4.771 -4.962 1.00 72.81 90 ARG A C 1
ATOM 703 O O . ARG A 1 90 ? -8.221 -5.711 -5.722 1.00 72.81 90 ARG A O 1
ATOM 710 N N . SER A 1 91 ? -8.069 -4.719 -3.693 1.00 79.62 91 SER A N 1
ATOM 711 C CA . SER A 1 91 ? -7.358 -5.819 -3.077 1.00 79.62 91 SER A CA 1
ATOM 712 C C . SER A 1 91 ? -8.219 -7.074 -3.063 1.00 79.62 91 SER A C 1
ATOM 714 O O . SER A 1 91 ? -9.400 -6.984 -2.716 1.00 79.62 91 SER A O 1
ATOM 716 N N . PRO A 1 92 ? -7.650 -8.242 -3.395 1.00 87.62 92 PRO A N 1
ATOM 717 C CA . PRO A 1 92 ? -8.331 -9.519 -3.245 1.00 87.62 92 PRO A CA 1
ATOM 718 C C . PRO A 1 92 ? -8.485 -9.940 -1.774 1.00 87.62 92 PRO A C 1
ATOM 720 O O . PRO A 1 92 ? -9.149 -10.934 -1.496 1.00 87.62 92 PRO A O 1
ATOM 723 N N . TYR A 1 93 ? -7.897 -9.202 -0.826 1.00 86.56 93 TYR A N 1
ATOM 724 C CA . TYR A 1 93 ? -8.034 -9.447 0.607 1.00 86.56 93 TYR A CA 1
ATOM 725 C C . TYR A 1 93 ? -8.107 -8.145 1.412 1.00 86.56 93 TYR A C 1
ATOM 727 O O . TYR A 1 93 ? -7.729 -7.068 0.956 1.00 86.56 93 TYR A O 1
ATOM 735 N N . LEU A 1 94 ? -8.586 -8.250 2.649 1.00 84.94 94 LEU A N 1
ATOM 736 C CA . LEU A 1 94 ? -8.620 -7.129 3.581 1.00 84.94 94 LEU A CA 1
ATOM 737 C C . LEU A 1 94 ? -7.206 -6.840 4.107 1.00 84.94 94 LEU A C 1
ATOM 739 O O . LEU A 1 94 ? -6.627 -7.690 4.786 1.00 84.94 94 LEU A O 1
ATOM 743 N N . PHE A 1 95 ? -6.650 -5.664 3.804 1.00 80.69 95 PHE A N 1
ATOM 744 C CA . PHE A 1 95 ? -5.419 -5.211 4.456 1.00 80.69 95 PHE A CA 1
ATOM 745 C C . PHE A 1 95 ? -5.693 -4.847 5.906 1.00 80.69 95 PHE A C 1
ATOM 747 O O . PHE A 1 95 ? -6.788 -4.415 6.253 1.00 80.69 95 PHE A O 1
ATOM 754 N N . HIS A 1 96 ? -4.671 -4.982 6.742 1.00 78.12 96 HIS A N 1
ATOM 755 C CA . HIS A 1 96 ? -4.828 -4.749 8.167 1.00 78.12 96 HIS A CA 1
ATOM 756 C C . HIS A 1 96 ? -5.055 -3.290 8.561 1.00 78.12 96 HIS A C 1
ATOM 758 O O . HIS A 1 96 ? -5.484 -3.091 9.687 1.00 78.12 96 HIS A O 1
ATOM 764 N 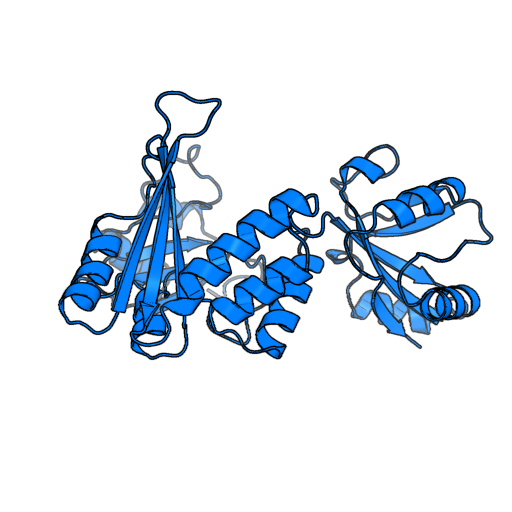N . THR A 1 97 ? -4.757 -2.305 7.705 1.00 82.19 97 THR A N 1
ATOM 765 C CA . THR A 1 97 ? -4.835 -0.878 8.057 1.00 82.19 97 THR A CA 1
ATOM 766 C C . THR A 1 97 ? -6.244 -0.495 8.503 1.00 82.19 97 THR A C 1
ATOM 768 O O . THR A 1 97 ? -7.177 -0.570 7.706 1.00 82.19 97 THR A O 1
ATOM 771 N N . GLY A 1 98 ? -6.396 -0.106 9.770 1.00 85.75 98 GLY A N 1
ATOM 772 C CA . GLY A 1 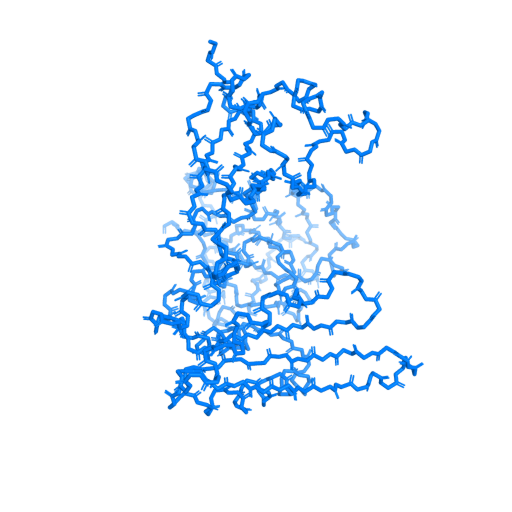98 ? -7.688 0.216 10.391 1.00 85.75 98 GLY A CA 1
ATOM 773 C C . GLY A 1 98 ? -8.499 -1.006 10.845 1.00 85.75 98 GLY A C 1
ATOM 774 O O . GLY A 1 98 ? -9.600 -0.864 11.363 1.00 85.75 98 GLY A O 1
ATOM 775 N N . TYR A 1 99 ? -7.974 -2.218 10.665 1.00 90.88 99 TYR A N 1
ATOM 776 C CA . TYR A 1 99 ? -8.589 -3.489 11.061 1.00 90.88 99 TYR A CA 1
ATOM 777 C C . TYR A 1 99 ? -7.652 -4.323 11.946 1.00 90.88 99 TYR A C 1
ATOM 779 O O . TYR A 1 99 ? -7.863 -5.522 12.129 1.00 90.88 99 TYR A O 1
ATOM 787 N N . GLU A 1 100 ? -6.595 -3.729 12.499 1.00 93.06 100 GLU A N 1
ATOM 788 C CA . GLU A 1 100 ? -5.552 -4.454 13.217 1.00 93.06 100 GLU A CA 1
ATOM 789 C C . GLU A 1 100 ? -6.102 -5.209 14.427 1.00 93.06 100 GLU A C 1
ATOM 791 O O . GLU A 1 100 ? -5.800 -6.393 14.587 1.00 93.06 100 GLU A O 1
ATOM 796 N N . LEU A 1 101 ? -6.920 -4.545 15.251 1.00 94.31 101 LEU A N 1
ATOM 797 C CA . LEU A 1 101 ? -7.521 -5.137 16.444 1.00 94.31 101 LEU A CA 1
ATOM 798 C C . LEU A 1 101 ? -8.497 -6.278 16.111 1.00 94.31 101 LEU A C 1
ATOM 800 O O . LEU A 1 101 ? -8.253 -7.394 16.575 1.00 94.31 101 LEU A O 1
ATOM 804 N N . PRO A 1 102 ? -9.558 -6.079 15.298 1.00 94.69 102 PRO A N 1
ATOM 805 C CA . PRO A 1 102 ? -10.474 -7.170 14.967 1.00 94.69 102 PRO A CA 1
ATOM 806 C C . PRO A 1 102 ? -9.763 -8.348 14.302 1.00 94.69 102 PRO A C 1
ATOM 808 O O . PRO A 1 102 ? -10.075 -9.492 14.615 1.00 94.69 102 PRO A O 1
ATOM 811 N N . LEU A 1 103 ? -8.781 -8.103 13.427 1.00 94.06 103 LEU A N 1
ATOM 812 C CA . LEU A 1 103 ? -8.057 -9.190 12.766 1.00 94.06 103 LEU A CA 1
ATOM 813 C C . LEU A 1 103 ? -7.127 -9.956 13.710 1.00 94.06 103 LEU A C 1
ATOM 815 O O . LEU A 1 103 ? -6.905 -11.146 13.486 1.00 94.06 103 LEU A O 1
ATOM 819 N N . LEU A 1 104 ? -6.577 -9.305 14.739 1.00 94.81 104 LEU A N 1
ATOM 820 C CA . LEU A 1 104 ? -5.829 -9.991 15.794 1.00 94.81 104 LEU A CA 1
ATOM 821 C C . LEU A 1 104 ? -6.748 -10.871 16.644 1.00 94.81 104 LEU A C 1
ATOM 823 O O . LEU A 1 104 ? -6.397 -12.016 16.919 1.00 94.81 104 LEU A O 1
ATOM 827 N N . LEU A 1 105 ? -7.928 -10.367 17.015 1.00 95.00 105 LEU A N 1
ATOM 828 C CA . LEU A 1 105 ? -8.913 -11.121 17.800 1.00 95.00 105 LEU A CA 1
ATOM 829 C C . LEU A 1 105 ? -9.511 -12.299 17.017 1.00 95.00 105 LEU A C 1
ATOM 831 O O . LEU A 1 105 ? -9.716 -13.367 17.585 1.00 95.00 105 LEU A O 1
ATOM 835 N N . ASP A 1 106 ? -9.730 -12.130 15.712 1.00 93.19 106 ASP A N 1
ATOM 836 C CA . ASP A 1 106 ? -10.160 -13.191 14.787 1.00 93.19 106 ASP A CA 1
ATOM 837 C C . ASP A 1 106 ? -9.019 -14.172 14.439 1.00 93.19 106 ASP A C 1
ATOM 839 O O . ASP A 1 106 ? -9.218 -15.199 13.795 1.00 93.19 106 ASP A O 1
ATOM 843 N N . GLY A 1 107 ? -7.780 -13.863 14.838 1.00 91.81 107 GLY A N 1
ATOM 844 C CA . GLY A 1 107 ? -6.605 -14.702 14.606 1.00 91.81 107 GLY A CA 1
ATOM 845 C C . GLY A 1 107 ? -6.094 -14.716 13.162 1.00 91.81 107 GLY A C 1
ATOM 846 O O . GLY A 1 107 ? -5.144 -15.449 12.871 1.00 91.81 107 GLY A O 1
ATOM 847 N N . ARG A 1 108 ? -6.672 -13.914 12.260 1.00 90.81 108 ARG A N 1
ATOM 848 C CA . ARG A 1 108 ? -6.214 -13.748 10.867 1.00 90.81 108 ARG A CA 1
ATOM 849 C C . ARG A 1 108 ? -4.951 -12.898 10.760 1.00 90.81 108 ARG A C 1
ATOM 851 O O . ARG A 1 108 ? -4.141 -13.123 9.870 1.00 90.81 108 ARG A O 1
ATOM 858 N N . LYS A 1 109 ? -4.768 -11.944 11.673 1.00 92.00 109 LYS A N 1
ATOM 859 C CA . LYS A 1 109 ? -3.512 -11.214 11.878 1.00 92.00 109 LYS A CA 1
ATOM 860 C C . LYS A 1 109 ? -2.820 -11.785 13.110 1.00 92.00 109 LYS A C 1
ATOM 862 O O . LYS A 1 109 ? -3.479 -12.208 14.054 1.00 92.00 109 LYS A O 1
ATOM 867 N N . LYS A 1 110 ? -1.489 -11.815 13.096 1.00 94.81 110 LYS A N 1
ATOM 868 C CA . LYS A 1 110 ? -0.677 -12.383 14.187 1.00 94.81 110 LYS A CA 1
ATOM 869 C C . LYS A 1 110 ? 0.137 -11.345 14.952 1.00 94.81 110 LYS A C 1
ATOM 871 O O . LYS A 1 110 ? 0.497 -11.577 16.101 1.00 94.81 110 LYS A O 1
ATOM 876 N N . LEU A 1 111 ? 0.400 -10.202 14.321 1.00 96.06 111 LEU A N 1
ATOM 877 C CA . LEU A 1 111 ? 1.129 -9.080 14.902 1.00 96.06 111 LEU A CA 1
ATOM 878 C C . LEU A 1 111 ? 0.565 -7.763 14.360 1.00 96.06 111 LEU A C 1
ATOM 880 O O . LEU A 1 111 ? 0.419 -7.610 13.143 1.00 96.06 111 LEU A O 1
ATOM 884 N N . ALA A 1 112 ? 0.292 -6.813 15.250 1.00 94.00 112 ALA A N 1
ATOM 885 C CA . ALA A 1 112 ? 0.063 -5.406 14.947 1.00 94.00 112 ALA A CA 1
ATOM 886 C C . ALA A 1 112 ? 1.204 -4.550 15.494 1.00 94.00 112 ALA A C 1
ATOM 888 O O . ALA A 1 112 ? 1.813 -4.871 16.515 1.00 94.00 112 ALA A O 1
ATOM 889 N N . PHE A 1 113 ? 1.486 -3.470 14.778 1.00 90.44 113 PHE A N 1
ATOM 890 C CA . PHE A 1 113 ? 2.575 -2.557 15.061 1.00 90.44 113 PHE A CA 1
ATOM 891 C C . PHE A 1 113 ? 2.125 -1.140 14.729 1.00 90.44 113 PHE A C 1
ATOM 893 O O . PHE A 1 113 ? 1.595 -0.899 13.646 1.00 90.44 113 PHE A O 1
ATOM 900 N N . PHE A 1 114 ? 2.381 -0.218 15.648 1.00 88.06 114 PHE A N 1
ATOM 901 C CA . PHE A 1 114 ? 2.062 1.193 15.502 1.00 88.06 114 PHE A CA 1
ATOM 902 C C . PHE A 1 114 ? 3.286 2.030 15.847 1.00 88.06 114 PHE A C 1
ATOM 904 O O . PHE A 1 114 ? 4.043 1.696 16.759 1.00 88.06 114 PHE A O 1
ATOM 911 N N . THR A 1 115 ? 3.469 3.130 15.121 1.00 80.81 115 THR A N 1
ATOM 912 C CA . THR A 1 115 ? 4.467 4.149 15.454 1.00 80.81 115 THR A CA 1
ATOM 913 C C . THR A 1 115 ? 3.744 5.329 16.088 1.00 80.81 115 THR A C 1
ATOM 915 O O . THR A 1 115 ? 2.704 5.749 15.585 1.00 80.81 115 THR A O 1
ATOM 918 N N . PHE A 1 116 ? 4.285 5.862 17.174 1.00 74.44 116 PHE A N 1
ATOM 919 C CA . PHE A 1 116 ? 3.862 7.133 17.740 1.00 74.44 116 PHE A CA 1
ATOM 920 C C . PHE A 1 116 ? 5.025 8.108 17.724 1.00 74.44 116 PHE A C 1
ATOM 922 O O . PHE A 1 116 ? 6.177 7.720 17.913 1.00 74.44 116 PHE A O 1
ATOM 929 N N . ASP A 1 117 ? 4.705 9.374 17.525 1.00 71.50 117 ASP A N 1
ATOM 930 C CA . ASP A 1 117 ? 5.651 10.472 17.571 1.00 71.50 117 ASP A CA 1
ATOM 931 C C . ASP A 1 117 ? 5.105 11.515 18.541 1.00 71.50 117 ASP A C 1
ATOM 933 O O . ASP A 1 117 ? 3.970 11.957 18.389 1.00 71.50 117 ASP A O 1
ATOM 937 N N . SER A 1 118 ? 5.880 11.867 19.568 1.00 64.06 118 SER A N 1
ATOM 938 C CA . SER A 1 118 ? 5.456 12.830 20.590 1.00 64.06 118 SER A CA 1
ATOM 939 C C . SER A 1 118 ? 5.200 14.232 20.044 1.00 64.06 118 SER A C 1
ATOM 941 O O . SER A 1 118 ? 4.508 15.009 20.698 1.00 64.06 118 SER A O 1
ATOM 943 N N . ASP A 1 119 ? 5.776 14.556 18.886 1.00 62.28 119 ASP A N 1
ATOM 944 C CA . ASP A 1 119 ? 5.663 15.877 18.264 1.00 62.28 119 ASP A CA 1
ATOM 945 C C . ASP A 1 119 ? 4.542 15.922 17.212 1.00 62.28 119 ASP A C 1
ATOM 947 O O . ASP A 1 119 ? 4.189 17.001 16.734 1.00 62.28 119 ASP A O 1
ATOM 951 N N . ASP A 1 120 ? 3.965 14.767 16.861 1.00 59.06 120 ASP A N 1
ATOM 952 C CA . ASP A 1 120 ? 2.836 14.668 15.943 1.00 59.06 120 ASP A CA 1
ATOM 953 C C . ASP A 1 120 ? 1.529 14.554 16.739 1.00 59.06 120 ASP A C 1
ATOM 955 O O . ASP A 1 120 ? 1.251 13.550 17.398 1.00 59.06 120 ASP A O 1
ATOM 959 N N . GLY A 1 121 ? 0.689 15.589 16.667 1.00 45.69 121 GLY A N 1
ATOM 960 C CA . GLY A 1 121 ? -0.654 15.581 17.257 1.00 45.69 121 GLY A CA 1
ATOM 961 C C . GLY A 1 121 ? -1.582 14.502 16.676 1.00 45.69 121 GLY A C 1
ATOM 962 O O . GLY A 1 121 ? -2.669 14.299 17.210 1.00 45.69 121 GLY A O 1
ATOM 963 N N . LEU A 1 122 ? -1.154 13.803 15.616 1.00 48.34 122 LEU A N 1
ATOM 964 C CA . LEU A 1 122 ? -1.805 12.634 15.013 1.00 48.34 122 LEU A CA 1
ATOM 965 C C . LEU A 1 122 ? -1.307 11.293 15.591 1.00 48.34 122 LEU A C 1
ATOM 967 O O . LEU A 1 122 ? -1.569 10.238 15.010 1.00 48.34 122 LEU A O 1
ATOM 971 N N . SER A 1 123 ? -0.565 11.325 16.706 1.00 53.00 123 SER A N 1
ATOM 972 C CA . SER A 1 123 ? -0.053 10.143 17.412 1.00 53.00 123 SER A CA 1
ATOM 973 C C . SER A 1 123 ? -1.113 9.047 17.614 1.00 53.00 123 SER A C 1
ATOM 975 O O . SER A 1 123 ? -2.300 9.342 17.750 1.00 53.00 123 SER A O 1
ATOM 977 N N . PHE A 1 124 ? -0.657 7.784 17.631 1.00 60.72 124 PHE A N 1
ATOM 978 C CA . PHE A 1 124 ? -1.450 6.580 17.915 1.00 60.72 124 PHE A CA 1
ATOM 979 C C . PHE A 1 124 ? -2.598 6.870 18.891 1.00 60.72 124 PHE A C 1
ATOM 981 O O . PHE A 1 124 ? -2.357 7.211 20.051 1.00 60.72 124 PHE A O 1
ATOM 988 N N . ASP A 1 125 ? -3.833 6.762 18.391 1.00 73.44 125 ASP A N 1
ATOM 989 C CA . ASP A 1 125 ? -5.027 7.186 19.116 1.00 73.44 125 ASP A CA 1
ATOM 990 C C . ASP A 1 125 ? -5.087 6.497 20.485 1.00 73.44 125 ASP A C 1
ATOM 992 O O . ASP A 1 125 ? -5.153 5.270 20.595 1.00 73.44 125 ASP A O 1
ATOM 996 N N . SER A 1 126 ? -5.075 7.301 21.549 1.00 78.94 126 SER A N 1
ATOM 997 C CA . SER A 1 126 ? -5.205 6.817 22.925 1.00 78.94 126 SER A CA 1
ATOM 998 C C . SER A 1 126 ? -6.451 5.946 23.134 1.00 78.94 126 SER A C 1
ATOM 1000 O O . SER A 1 126 ? -6.408 5.013 23.939 1.00 78.94 126 SER A O 1
ATOM 1002 N N . ARG A 1 127 ? -7.536 6.184 22.377 1.00 85.94 127 ARG A N 1
ATOM 1003 C CA . ARG A 1 127 ? -8.727 5.325 22.363 1.00 85.94 127 ARG A CA 1
ATOM 1004 C C . ARG A 1 127 ? -8.399 3.955 21.778 1.00 85.94 127 ARG A C 1
ATOM 1006 O O . ARG A 1 127 ? -8.742 2.947 22.387 1.00 85.94 127 ARG A O 1
ATOM 1013 N N . LEU A 1 128 ? -7.695 3.909 20.645 1.00 87.19 128 LEU A N 1
ATOM 1014 C CA . LEU A 1 128 ? -7.285 2.656 20.006 1.00 87.19 128 LEU A CA 1
ATOM 1015 C C . LEU A 1 128 ? -6.373 1.855 20.928 1.00 87.19 128 LEU A C 1
ATOM 1017 O O . LEU A 1 128 ? -6.603 0.663 21.128 1.00 87.19 128 LEU A O 1
ATOM 1021 N N . LYS A 1 129 ? -5.406 2.519 21.568 1.00 88.38 129 LYS A N 1
ATOM 1022 C CA . LYS A 1 129 ? -4.580 1.895 22.604 1.00 88.38 129 LYS A CA 1
ATOM 1023 C C . LYS A 1 129 ? -5.429 1.267 23.706 1.00 88.38 129 LYS A C 1
ATOM 1025 O O . LYS A 1 129 ? -5.224 0.104 24.036 1.00 88.38 129 LYS A O 1
ATOM 1030 N N . ALA A 1 130 ? -6.382 2.016 24.260 1.00 90.69 130 ALA A N 1
ATOM 1031 C CA . ALA A 1 130 ? -7.239 1.528 25.336 1.00 90.69 130 ALA A CA 1
ATOM 1032 C C . ALA A 1 130 ? -8.047 0.288 24.916 1.00 90.69 130 ALA A C 1
ATOM 1034 O O . ALA A 1 130 ? -8.198 -0.641 25.713 1.00 90.69 130 ALA A O 1
ATOM 1035 N N . CYS A 1 131 ? -8.505 0.230 23.660 1.00 93.25 131 CYS A N 1
ATOM 1036 C CA . CYS A 1 131 ? -9.159 -0.954 23.107 1.00 93.25 131 CYS A CA 1
ATOM 1037 C C . CYS A 1 131 ? -8.217 -2.164 23.095 1.00 93.25 131 CYS A C 1
ATOM 1039 O O . CYS A 1 131 ? -8.596 -3.233 23.563 1.00 93.25 131 CYS A O 1
ATOM 1041 N N . PHE A 1 132 ? -6.974 -2.014 22.631 1.00 94.50 132 PHE A N 1
ATOM 1042 C CA . PHE A 1 132 ? -5.988 -3.096 22.691 1.00 94.50 132 PHE A CA 1
ATOM 1043 C C . PHE A 1 132 ? -5.655 -3.514 24.129 1.00 94.50 132 PHE A C 1
ATOM 1045 O O . PHE A 1 132 ? -5.659 -4.706 24.445 1.00 94.50 132 PHE A O 1
ATOM 1052 N N . ASP A 1 133 ? -5.399 -2.546 25.008 1.00 93.31 133 ASP A N 1
ATOM 1053 C CA . ASP A 1 133 ? -5.019 -2.778 26.401 1.00 93.31 133 ASP A CA 1
ATOM 1054 C C . ASP A 1 133 ? -6.119 -3.526 27.173 1.00 93.31 133 ASP A C 1
ATOM 1056 O O . ASP A 1 133 ? -5.812 -4.371 28.016 1.00 93.31 133 ASP A O 1
ATOM 1060 N N . HIS A 1 134 ? -7.397 -3.297 26.842 1.00 95.44 134 HIS A N 1
ATOM 1061 C CA . HIS A 1 134 ? -8.515 -4.085 27.365 1.00 95.44 134 HIS A CA 1
ATOM 1062 C C . HIS A 1 134 ? -8.333 -5.589 27.092 1.00 95.44 134 HIS A C 1
ATOM 1064 O O . HIS A 1 134 ? -8.459 -6.411 28.002 1.00 95.44 134 HIS A O 1
ATOM 1070 N N . PHE A 1 135 ? -7.973 -5.961 25.861 1.00 96.56 135 PHE A N 1
ATOM 1071 C CA . PHE A 1 135 ? -7.755 -7.359 25.479 1.00 96.56 135 PHE A CA 1
ATOM 1072 C C . PHE A 1 135 ? -6.418 -7.926 25.975 1.00 96.56 135 PHE A C 1
ATOM 1074 O O . PHE A 1 135 ? -6.302 -9.140 26.174 1.00 96.56 135 PHE A O 1
ATOM 1081 N N . VAL A 1 136 ? -5.425 -7.072 26.237 1.00 96.94 136 VAL A N 1
ATOM 1082 C CA . VAL A 1 136 ? -4.205 -7.464 26.959 1.00 96.94 136 VAL A CA 1
ATOM 1083 C C . VAL A 1 136 ? -4.531 -7.813 28.412 1.00 96.94 136 VAL A C 1
ATOM 1085 O O . VAL A 1 136 ? -4.135 -8.876 28.889 1.00 96.94 136 VAL A O 1
ATOM 1088 N N . ALA A 1 137 ? -5.306 -6.973 29.104 1.00 97.19 137 ALA A N 1
ATOM 1089 C CA . ALA A 1 137 ? -5.735 -7.215 30.482 1.00 97.19 137 ALA A CA 1
ATOM 1090 C C . ALA A 1 137 ? -6.625 -8.465 30.610 1.00 97.19 137 ALA A C 1
ATOM 1092 O O . ALA A 1 137 ? -6.531 -9.192 31.597 1.00 97.19 137 ALA A O 1
ATOM 1093 N N . ALA A 1 138 ? -7.439 -8.753 29.590 1.00 96.62 138 ALA A N 1
ATOM 1094 C CA . ALA A 1 138 ? -8.225 -9.983 29.497 1.00 96.62 138 ALA A CA 1
ATOM 1095 C C . ALA A 1 138 ? -7.382 -11.242 29.199 1.00 96.62 138 ALA A C 1
ATOM 1097 O O . ALA A 1 138 ? -7.920 -12.348 29.182 1.00 96.62 138 ALA A O 1
ATOM 1098 N N . GLY A 1 139 ? -6.076 -11.100 28.946 1.00 96.00 139 GLY A N 1
ATOM 1099 C CA . GLY A 1 139 ? -5.181 -12.216 28.648 1.00 96.00 139 GLY A CA 1
ATOM 1100 C C . GLY A 1 139 ? -5.360 -12.812 27.251 1.00 96.00 139 GLY A C 1
ATOM 1101 O O . GLY A 1 139 ? -4.927 -13.937 27.030 1.00 96.00 139 GLY A O 1
ATOM 1102 N N . LEU A 1 140 ? -5.983 -12.087 26.314 1.00 96.50 140 LEU A N 1
ATOM 1103 C CA . LEU A 1 140 ? -6.145 -12.526 24.920 1.00 96.50 140 LEU A CA 1
ATOM 1104 C C . LEU A 1 140 ? -5.003 -12.036 24.025 1.00 96.50 140 LEU A C 1
ATOM 1106 O O . LEU A 1 140 ? -4.585 -12.742 23.105 1.00 96.50 140 LEU A O 1
ATOM 1110 N N . LEU A 1 141 ? -4.463 -10.854 24.324 1.00 97.81 141 LEU A N 1
ATOM 1111 C CA . LEU A 1 141 ? -3.336 -10.260 23.609 1.00 97.81 141 LEU A CA 1
ATOM 1112 C C . LEU A 1 141 ? -2.125 -10.063 24.526 1.00 97.81 141 LEU A C 1
ATOM 1114 O O . LEU A 1 141 ? -2.224 -10.008 25.751 1.00 97.81 141 LEU A O 1
ATOM 1118 N N . HIS A 1 142 ? -0.956 -9.929 23.916 1.00 97.50 142 HIS A N 1
ATOM 1119 C CA . HIS A 1 142 ? 0.271 -9.452 24.542 1.00 97.50 142 HIS A CA 1
ATOM 1120 C C . HIS A 1 142 ? 0.654 -8.110 23.929 1.00 97.50 142 HIS A C 1
ATOM 1122 O O . HIS A 1 142 ? 0.630 -7.986 22.707 1.00 97.50 142 HIS A O 1
ATOM 1128 N N . GLY A 1 143 ? 0.994 -7.130 24.766 1.00 95.00 143 GLY A N 1
ATOM 1129 C CA . GLY A 1 143 ? 1.393 -5.790 24.344 1.00 95.00 143 GLY A CA 1
ATOM 1130 C C . GLY A 1 143 ? 2.805 -5.454 24.812 1.00 95.00 143 GLY A C 1
ATOM 1131 O O . GLY A 1 143 ? 3.152 -5.730 25.960 1.00 95.00 143 GLY A O 1
ATOM 1132 N N . GLU A 1 144 ? 3.602 -4.839 23.942 1.00 93.50 144 GLU A N 1
ATOM 1133 C CA . GLU A 1 144 ? 4.913 -4.282 24.284 1.00 93.50 144 GLU A CA 1
ATOM 1134 C C . GLU A 1 144 ? 5.058 -2.866 23.740 1.00 93.50 144 GLU A C 1
ATOM 1136 O O . GLU A 1 144 ? 4.679 -2.575 22.606 1.00 93.50 144 GLU A O 1
ATOM 1141 N N . GLU A 1 145 ? 5.671 -1.997 24.538 1.00 88.38 145 GLU A N 1
ATOM 1142 C CA . GLU A 1 145 ? 5.983 -0.624 24.158 1.00 88.38 145 GLU A CA 1
ATOM 1143 C C . GLU A 1 145 ? 7.491 -0.416 24.196 1.00 88.38 145 GLU A C 1
ATOM 1145 O O . GLU A 1 145 ? 8.155 -0.739 25.183 1.00 88.38 145 GLU A O 1
ATOM 1150 N N . ASN A 1 146 ? 8.036 0.144 23.118 1.00 81.88 146 ASN A N 1
ATOM 1151 C CA . ASN A 1 146 ? 9.414 0.602 23.073 1.00 81.88 146 ASN A CA 1
ATOM 1152 C C . ASN A 1 146 ? 9.456 2.097 22.765 1.00 81.88 146 ASN A C 1
ATOM 1154 O O . ASN A 1 146 ? 8.886 2.545 21.775 1.00 81.88 146 ASN A O 1
ATOM 1158 N N . LEU A 1 147 ? 10.161 2.854 23.595 1.00 72.94 147 LEU A N 1
ATOM 1159 C CA . LEU A 1 147 ? 10.382 4.285 23.433 1.00 72.94 147 LEU A CA 1
ATOM 1160 C C . LEU A 1 147 ? 11.826 4.502 22.990 1.00 72.94 147 LEU A C 1
ATOM 1162 O O . LEU A 1 147 ? 12.736 4.399 23.813 1.00 72.94 147 LEU A O 1
ATOM 1166 N N . ASP A 1 148 ? 12.035 4.835 21.719 1.00 66.44 148 ASP A N 1
ATOM 1167 C CA . ASP A 1 148 ? 13.359 5.203 21.232 1.00 66.44 148 ASP A CA 1
ATOM 1168 C C . ASP A 1 148 ? 13.513 6.735 21.302 1.00 66.44 148 ASP A C 1
ATOM 1170 O O . ASP A 1 148 ? 12.723 7.511 20.757 1.00 66.44 148 ASP A O 1
ATOM 1174 N N . ILE A 1 149 ? 14.554 7.202 21.994 1.00 59.62 149 ILE A N 1
ATOM 1175 C CA . ILE A 1 149 ? 14.942 8.617 21.951 1.00 59.62 149 ILE A CA 1
ATOM 1176 C C . ILE A 1 149 ? 15.762 8.813 20.680 1.00 59.62 149 ILE A C 1
ATOM 1178 O O . ILE A 1 149 ? 16.827 8.209 20.531 1.00 59.62 149 ILE A O 1
ATOM 1182 N N . LEU A 1 150 ? 15.287 9.659 19.763 1.00 57.72 150 LEU A N 1
ATOM 1183 C CA . LEU A 1 150 ? 16.042 9.954 18.550 1.00 57.72 150 LEU A CA 1
ATOM 1184 C C . LEU A 1 150 ? 17.344 10.694 18.917 1.00 57.72 150 LEU A C 1
ATOM 1186 O O . LEU A 1 150 ? 17.274 11.764 19.528 1.00 57.72 150 LEU A O 1
ATOM 1190 N N . PRO A 1 151 ? 18.531 10.195 18.508 1.00 51.31 151 PRO A N 1
ATOM 1191 C CA . PRO A 1 151 ? 19.818 10.784 18.895 1.00 51.31 151 PRO A CA 1
ATOM 1192 C C . PRO A 1 151 ? 19.970 12.261 18.504 1.00 51.31 151 PRO A C 1
ATOM 1194 O O . PRO A 1 151 ? 20.670 13.015 19.173 1.00 51.31 151 PRO A O 1
ATOM 1197 N N . ASN A 1 152 ? 19.294 12.676 17.427 1.00 57.88 152 ASN A N 1
ATOM 1198 C CA . ASN A 1 152 ? 19.440 13.996 16.810 1.00 57.88 152 ASN A CA 1
ATOM 1199 C C . ASN A 1 152 ? 18.303 14.970 17.165 1.00 57.88 152 ASN A C 1
ATOM 1201 O O . ASN A 1 152 ? 18.212 16.049 16.580 1.00 57.88 152 ASN A O 1
ATOM 1205 N N . SER A 1 153 ? 17.400 14.604 18.077 1.00 58.75 153 SER A N 1
ATOM 1206 C CA . SER A 1 153 ? 16.276 15.460 18.481 1.00 58.75 153 SER A CA 1
ATOM 1207 C C . SER A 1 153 ? 15.974 15.263 19.968 1.00 58.75 153 SER A C 1
ATOM 1209 O O . SER A 1 153 ? 15.030 14.553 20.315 1.00 58.75 153 SER A O 1
ATOM 1211 N N . PRO A 1 154 ? 16.779 15.870 20.865 1.00 55.28 154 PRO A N 1
ATOM 1212 C CA . PRO A 1 154 ? 16.554 15.789 22.303 1.00 55.28 154 PRO A CA 1
ATOM 1213 C C . PRO A 1 154 ? 15.200 16.433 22.637 1.00 55.28 154 PRO A C 1
ATOM 1215 O O . PRO A 1 154 ? 15.069 17.652 22.622 1.00 55.28 154 PRO A O 1
ATOM 1218 N N . GLY A 1 155 ? 14.182 15.607 22.879 1.00 60.88 155 GLY A N 1
ATOM 1219 C CA . GLY A 1 155 ? 12.803 16.040 23.140 1.00 60.88 155 GLY A CA 1
ATOM 1220 C C . GLY A 1 155 ? 11.761 15.234 22.368 1.00 60.88 155 GLY A C 1
ATOM 1221 O O . GLY A 1 155 ? 10.733 14.888 22.943 1.00 60.88 155 GLY A O 1
ATOM 1222 N N . ARG A 1 156 ? 12.080 14.836 21.130 1.00 66.88 156 ARG A N 1
ATOM 1223 C CA . ARG A 1 156 ? 11.201 14.027 20.280 1.00 66.88 156 ARG A CA 1
ATOM 1224 C C . ARG A 1 156 ? 11.332 12.552 20.634 1.00 66.88 156 ARG A C 1
ATOM 1226 O O . ARG A 1 156 ? 12.419 11.971 20.552 1.00 66.88 156 ARG A O 1
ATOM 1233 N N . ARG A 1 157 ? 10.224 11.940 21.036 1.00 65.31 157 ARG A N 1
ATOM 1234 C CA . ARG A 1 157 ? 10.126 10.510 21.323 1.00 65.31 157 ARG A CA 1
ATOM 1235 C C . ARG A 1 157 ? 9.351 9.865 20.195 1.00 65.31 157 ARG A C 1
ATOM 1237 O O . ARG A 1 157 ? 8.156 10.105 20.057 1.00 65.31 157 ARG A O 1
ATOM 1244 N N . VAL A 1 158 ? 10.037 9.032 19.424 1.00 69.88 158 VAL A N 1
ATOM 1245 C CA . VAL A 1 158 ? 9.358 8.089 18.545 1.00 69.88 158 VAL A CA 1
ATOM 1246 C C . VAL A 1 158 ? 9.295 6.786 19.302 1.00 69.88 158 VAL A C 1
ATOM 1248 O O . VAL A 1 158 ? 10.319 6.263 19.740 1.00 69.88 158 VAL A O 1
ATOM 1251 N N . GLY A 1 159 ? 8.102 6.258 19.487 1.00 76.50 159 GLY A N 1
ATOM 1252 C CA . GLY A 1 159 ? 7.992 4.925 20.025 1.00 76.50 159 GLY A CA 1
ATOM 1253 C C . GLY A 1 159 ? 7.107 4.037 19.197 1.00 76.50 159 GLY A C 1
ATOM 1254 O O . GLY A 1 159 ? 6.490 4.417 18.202 1.00 76.50 159 GLY A O 1
ATOM 1255 N N . TYR A 1 160 ? 7.136 2.794 19.616 1.00 84.25 160 TYR A N 1
ATOM 1256 C CA . TYR A 1 160 ? 6.628 1.673 18.883 1.00 84.25 160 TYR A CA 1
ATOM 1257 C C . TYR A 1 160 ? 5.787 0.847 19.831 1.00 84.25 160 TYR A C 1
ATOM 1259 O O . TYR A 1 160 ? 6.279 0.418 20.877 1.00 84.25 160 TYR A O 1
ATOM 1267 N N . VAL A 1 161 ? 4.534 0.631 19.457 1.00 89.50 161 VAL A N 1
ATOM 1268 C CA . VAL A 1 161 ? 3.617 -0.228 20.200 1.00 89.50 161 VAL A CA 1
ATOM 1269 C C . VAL A 1 161 ? 3.375 -1.479 19.377 1.00 89.50 161 VAL A C 1
ATOM 1271 O O . VAL A 1 161 ? 3.047 -1.400 18.193 1.00 89.50 161 VAL A O 1
ATOM 1274 N N . TYR A 1 162 ? 3.553 -2.631 20.006 1.00 93.75 162 TYR A N 1
ATOM 1275 C CA . TYR A 1 162 ? 3.384 -3.939 19.398 1.00 93.75 162 TYR A CA 1
ATOM 1276 C C . TYR A 1 162 ? 2.286 -4.694 20.126 1.00 93.75 162 TYR A C 1
ATOM 1278 O O . TYR A 1 162 ? 2.259 -4.709 21.355 1.00 93.75 162 TYR A O 1
ATOM 1286 N N . TYR A 1 163 ? 1.437 -5.378 19.367 1.00 96.25 163 TYR A N 1
ATOM 1287 C CA . TYR A 1 163 ? 0.447 -6.297 19.909 1.00 96.25 163 TYR A CA 1
ATOM 1288 C C . TYR A 1 163 ? 0.486 -7.618 19.151 1.00 96.25 163 TYR A C 1
ATOM 1290 O O . TYR A 1 163 ? 0.456 -7.634 17.921 1.00 96.25 163 TYR A O 1
ATOM 1298 N N . ALA A 1 164 ? 0.522 -8.729 19.875 1.00 97.38 164 ALA A N 1
ATOM 1299 C CA . ALA A 1 164 ? 0.440 -10.075 19.316 1.00 97.38 164 ALA A CA 1
ATOM 1300 C C . ALA A 1 164 ? -0.648 -10.876 20.036 1.00 97.38 164 ALA A C 1
ATOM 1302 O O . ALA A 1 164 ? -0.983 -10.589 21.187 1.00 97.38 164 ALA A O 1
ATOM 1303 N N . ALA A 1 165 ? -1.197 -11.891 19.371 1.00 94.88 165 ALA A N 1
ATOM 1304 C CA . ALA A 1 165 ? -2.043 -12.866 20.053 1.00 94.88 165 ALA A CA 1
ATOM 1305 C C . ALA A 1 165 ? -1.234 -13.601 21.137 1.00 94.88 165 ALA A C 1
ATOM 1307 O O . ALA A 1 165 ? -0.022 -13.793 20.986 1.00 94.88 165 ALA A O 1
ATOM 1308 N N . LYS A 1 166 ? -1.883 -14.036 22.224 1.00 93.50 166 LYS A N 1
ATOM 1309 C CA . LYS A 1 166 ? -1.207 -14.903 23.201 1.00 93.50 166 LYS A CA 1
ATOM 1310 C C . LYS A 1 166 ? -0.701 -16.190 22.544 1.00 93.50 166 LYS A C 1
ATOM 1312 O O . LYS A 1 166 ? -1.422 -16.823 21.777 1.00 93.50 166 LYS A O 1
ATOM 1317 N N . GLY A 1 167 ? 0.540 -16.565 22.850 1.00 93.94 167 GLY A N 1
ATOM 1318 C CA . GLY A 1 167 ? 1.274 -17.659 22.202 1.00 93.94 167 GLY A CA 1
ATOM 1319 C C . GLY A 1 167 ? 2.046 -17.256 20.936 1.00 93.94 167 GLY A C 1
ATOM 1320 O O . GLY A 1 167 ? 2.861 -18.037 20.446 1.00 93.94 167 GLY A O 1
ATOM 1321 N N . GLU A 1 168 ? 1.831 -16.049 20.407 1.00 96.94 168 GLU A N 1
ATOM 1322 C CA . GLU A 1 168 ? 2.525 -15.507 19.229 1.00 96.94 168 GLU A CA 1
ATOM 1323 C C . GLU A 1 168 ? 3.504 -14.375 19.602 1.00 96.94 168 GLU A C 1
ATOM 1325 O O . GLU A 1 168 ? 3.976 -13.635 18.737 1.00 96.94 168 GLU A O 1
ATOM 1330 N N . GLU A 1 169 ? 3.849 -14.233 20.888 1.00 96.75 169 GLU A N 1
ATOM 1331 C CA . GLU A 1 169 ? 4.677 -13.137 21.415 1.00 96.75 169 GLU A CA 1
ATOM 1332 C C . GLU A 1 169 ? 6.060 -13.081 20.767 1.00 96.75 169 GLU A C 1
ATOM 1334 O O . GLU A 1 169 ? 6.624 -12.003 20.596 1.00 96.75 169 GLU A O 1
ATOM 1339 N N . TRP A 1 170 ? 6.582 -14.235 20.339 1.00 97.31 170 TRP A N 1
ATOM 1340 C CA . TRP A 1 170 ? 7.867 -14.374 19.650 1.00 97.31 170 TRP A CA 1
ATOM 1341 C C . TRP A 1 170 ? 7.978 -13.502 18.386 1.00 97.31 170 TRP A C 1
ATOM 1343 O O . TRP A 1 170 ? 9.086 -13.158 17.964 1.00 97.31 170 TRP A O 1
ATOM 1353 N N . ARG A 1 171 ? 6.847 -13.098 17.792 1.00 97.50 171 ARG A N 1
ATOM 1354 C CA . ARG A 1 171 ? 6.811 -12.225 16.612 1.00 97.50 171 ARG A CA 1
ATOM 1355 C C . ARG A 1 171 ? 7.302 -10.816 16.909 1.00 97.50 171 ARG A C 1
ATOM 1357 O O . ARG A 1 171 ? 7.885 -10.200 16.023 1.00 97.50 171 ARG A O 1
ATOM 1364 N N . ILE A 1 172 ? 7.119 -10.315 18.131 1.00 96.06 172 ILE A N 1
ATOM 1365 C CA . ILE A 1 172 ? 7.560 -8.971 18.527 1.00 96.06 172 ILE A CA 1
ATOM 1366 C C . ILE A 1 172 ? 9.095 -8.844 18.478 1.00 96.06 172 ILE A C 1
ATOM 1368 O O . ILE A 1 172 ? 9.592 -7.996 17.729 1.00 96.06 172 ILE A O 1
ATOM 1372 N N . PRO A 1 173 ? 9.893 -9.677 19.183 1.00 95.56 173 PRO A N 1
ATOM 1373 C CA . PRO A 1 173 ? 11.348 -9.604 19.078 1.00 95.56 173 PRO A CA 1
ATOM 1374 C C . PRO A 1 173 ? 11.851 -9.943 17.668 1.00 95.56 173 PRO A C 1
ATOM 1376 O O . PRO A 1 173 ? 12.819 -9.330 17.218 1.00 95.56 173 PRO A O 1
ATOM 1379 N N . ALA A 1 174 ? 11.179 -10.838 16.930 1.00 96.62 174 ALA A N 1
ATOM 1380 C CA . ALA A 1 174 ? 11.517 -11.116 15.532 1.00 96.62 174 ALA A CA 1
ATOM 1381 C C . ALA A 1 174 ? 11.329 -9.881 14.630 1.00 96.62 174 ALA A C 1
ATOM 1383 O O . ALA A 1 174 ? 12.197 -9.571 13.815 1.00 96.62 174 ALA A O 1
ATOM 1384 N N . PHE A 1 175 ? 10.241 -9.129 14.812 1.00 94.25 175 PHE A N 1
ATOM 1385 C CA . PHE A 1 175 ? 9.973 -7.898 14.069 1.00 94.25 175 PHE A CA 1
ATOM 1386 C C . PHE A 1 175 ? 10.995 -6.805 14.382 1.00 94.25 175 PHE A C 1
ATOM 1388 O O . PHE A 1 175 ? 11.495 -6.124 13.488 1.00 94.25 175 PHE A O 1
ATOM 1395 N N . ARG A 1 176 ? 11.369 -6.657 15.656 1.00 90.88 176 ARG A N 1
ATOM 1396 C CA . ARG A 1 176 ? 12.419 -5.712 16.059 1.00 90.88 176 ARG A CA 1
ATOM 1397 C C . ARG A 1 176 ? 13.760 -6.063 15.418 1.00 90.88 176 ARG A C 1
ATOM 1399 O O . ARG A 1 176 ? 14.426 -5.177 14.883 1.00 90.88 176 ARG A O 1
ATOM 1406 N N . LEU A 1 177 ? 14.128 -7.345 15.420 1.00 93.25 177 LEU A N 1
ATOM 1407 C CA . LEU A 1 177 ? 15.338 -7.828 14.757 1.00 93.25 177 LEU A CA 1
ATOM 1408 C C . LEU A 1 177 ? 15.299 -7.551 13.249 1.00 93.25 177 LEU A C 1
ATOM 1410 O O . LEU A 1 177 ? 16.297 -7.103 12.688 1.00 93.25 177 LEU A O 1
AT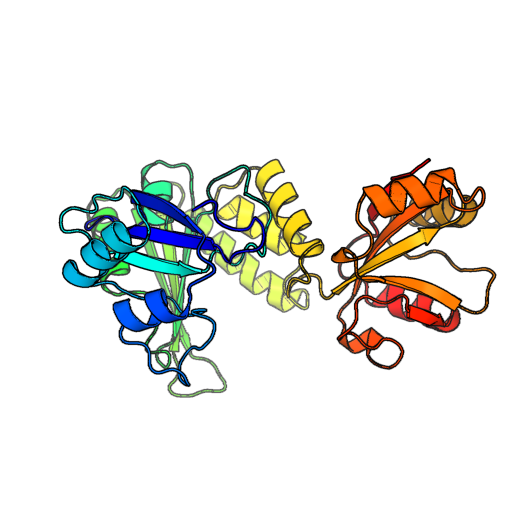OM 1414 N N . LEU A 1 178 ? 14.146 -7.753 12.605 1.00 93.81 178 LEU A N 1
ATOM 1415 C CA . LEU A 1 178 ? 13.947 -7.458 11.186 1.00 93.81 178 LEU A CA 1
ATOM 1416 C C . LEU A 1 178 ? 14.250 -5.988 10.863 1.00 93.81 178 LEU A C 1
ATOM 1418 O O . LEU A 1 178 ? 15.015 -5.695 9.945 1.00 93.81 178 LEU A O 1
ATOM 1422 N N . ARG A 1 179 ? 13.699 -5.060 11.653 1.00 87.38 179 ARG A N 1
ATOM 1423 C CA . ARG A 1 179 ? 13.902 -3.611 11.483 1.00 87.38 179 ARG A CA 1
ATOM 1424 C C . ARG A 1 179 ? 15.365 -3.213 11.701 1.00 87.38 179 ARG A C 1
ATOM 1426 O O . ARG A 1 179 ? 15.897 -2.404 10.943 1.00 87.38 179 ARG A O 1
ATOM 1433 N N . GLN A 1 180 ? 16.039 -3.815 12.683 1.00 88.06 180 GLN A N 1
ATOM 1434 C CA . GLN A 1 180 ? 17.475 -3.609 12.910 1.00 88.06 180 GLN A CA 1
ATOM 1435 C C . GLN A 1 180 ? 18.323 -4.132 11.740 1.00 88.06 180 GLN A C 1
ATOM 1437 O O . GLN A 1 180 ? 19.216 -3.432 11.258 1.00 88.06 180 GLN A O 1
ATOM 1442 N N . ALA A 1 181 ? 18.019 -5.336 11.250 1.00 91.00 181 ALA A N 1
ATOM 1443 C CA . ALA A 1 181 ? 18.717 -5.949 10.125 1.00 91.00 181 ALA A CA 1
ATOM 1444 C C . ALA A 1 181 ? 18.559 -5.130 8.837 1.00 91.00 181 ALA A C 1
ATOM 1446 O O . ALA A 1 181 ? 19.531 -4.972 8.099 1.00 91.00 181 ALA A O 1
ATOM 1447 N N . ALA A 1 182 ? 17.379 -4.551 8.596 1.00 87.81 182 ALA A N 1
ATOM 1448 C CA . ALA A 1 182 ? 17.151 -3.667 7.458 1.00 87.81 182 ALA A CA 1
ATOM 1449 C C . ALA A 1 182 ? 18.079 -2.445 7.478 1.00 87.81 182 ALA A C 1
ATOM 1451 O O . ALA A 1 182 ? 18.685 -2.117 6.459 1.00 87.81 182 ALA A O 1
ATOM 1452 N N . GLY A 1 183 ? 18.272 -1.814 8.641 1.00 81.88 183 GLY A N 1
ATOM 1453 C CA . GLY A 1 183 ? 19.231 -0.716 8.789 1.00 81.88 183 GLY A CA 1
ATOM 1454 C C . GLY A 1 183 ? 20.664 -1.129 8.431 1.00 81.88 183 GLY A C 1
ATOM 1455 O O . GLY A 1 183 ? 21.336 -0.438 7.665 1.00 81.88 183 GLY A O 1
ATOM 1456 N N . ALA A 1 184 ? 21.114 -2.287 8.922 1.00 83.94 184 ALA A N 1
ATOM 1457 C CA . ALA A 1 184 ? 22.451 -2.815 8.638 1.00 83.94 184 ALA A CA 1
ATOM 1458 C C . ALA A 1 184 ? 22.643 -3.240 7.168 1.00 83.94 184 ALA A C 1
ATOM 1460 O O . ALA A 1 184 ? 23.747 -3.141 6.634 1.00 83.94 184 ALA A O 1
ATOM 1461 N N . ALA A 1 185 ? 21.576 -3.683 6.500 1.00 81.62 185 ALA A N 1
ATOM 1462 C CA . ALA A 1 185 ? 21.584 -4.130 5.107 1.00 81.62 185 ALA A CA 1
ATOM 1463 C C . ALA A 1 185 ? 21.469 -2.985 4.078 1.00 81.62 185 ALA A C 1
ATOM 1465 O O . ALA A 1 185 ? 21.308 -3.244 2.886 1.00 81.62 185 ALA A O 1
ATOM 1466 N N . GLY A 1 186 ? 21.555 -1.724 4.515 1.00 79.75 186 GLY A N 1
ATOM 1467 C CA . GLY A 1 186 ? 21.463 -0.557 3.634 1.00 79.75 186 GLY A CA 1
ATOM 1468 C C . GLY A 1 186 ? 20.035 -0.088 3.346 1.00 79.75 186 GLY A C 1
ATOM 1469 O O . GLY A 1 186 ? 19.842 0.738 2.455 1.00 79.75 186 GLY A O 1
ATOM 1470 N N . GLY A 1 187 ? 19.048 -0.577 4.100 1.00 83.19 187 GLY A N 1
ATOM 1471 C CA . GLY A 1 187 ? 17.663 -0.119 4.059 1.00 83.19 187 GLY A CA 1
ATOM 1472 C C . GLY A 1 187 ? 16.636 -1.234 3.862 1.00 83.19 187 GLY A C 1
ATOM 1473 O O . GLY A 1 187 ? 16.949 -2.421 3.772 1.00 83.19 187 GLY A O 1
ATOM 1474 N N . TRP A 1 188 ? 15.374 -0.813 3.799 1.00 87.19 188 TRP A N 1
ATOM 1475 C CA . TRP A 1 188 ? 14.230 -1.687 3.552 1.00 87.19 188 TRP A CA 1
ATOM 1476 C C . TRP A 1 188 ? 14.189 -2.150 2.084 1.00 87.19 188 TRP A C 1
ATOM 1478 O O . TRP A 1 188 ? 14.505 -1.373 1.184 1.00 87.19 188 TRP A O 1
ATOM 1488 N N . ASN A 1 189 ? 13.820 -3.410 1.835 1.00 84.75 189 ASN A N 1
ATOM 1489 C CA . ASN A 1 189 ? 13.778 -4.034 0.502 1.00 84.75 189 ASN A CA 1
ATOM 1490 C C . ASN A 1 189 ? 12.653 -5.089 0.414 1.00 84.75 189 ASN A C 1
ATOM 1492 O O . ASN A 1 189 ? 11.983 -5.344 1.414 1.00 84.75 189 ASN A O 1
ATOM 1496 N N . GLU A 1 190 ? 12.460 -5.722 -0.755 1.00 88.06 190 GLU A N 1
ATOM 1497 C CA . GLU A 1 190 ? 11.415 -6.750 -0.973 1.00 88.06 190 GLU A CA 1
ATOM 1498 C C . GLU A 1 190 ? 11.437 -7.872 0.070 1.00 88.06 190 GLU A C 1
ATOM 1500 O O . GLU A 1 190 ? 10.389 -8.329 0.523 1.00 88.06 190 GLU A O 1
ATOM 1505 N N . THR A 1 191 ? 12.631 -8.327 0.454 1.00 89.88 191 THR A N 1
ATOM 1506 C CA . THR A 1 191 ? 12.796 -9.406 1.431 1.00 89.88 191 THR A CA 1
ATOM 1507 C C . THR A 1 191 ? 12.306 -8.968 2.805 1.00 89.88 191 THR A C 1
ATOM 1509 O O . THR A 1 191 ? 11.593 -9.722 3.462 1.00 89.88 191 THR A O 1
ATOM 1512 N N . PHE A 1 192 ? 12.654 -7.753 3.236 1.00 92.81 192 PHE A N 1
ATOM 1513 C CA . PHE A 1 192 ? 12.186 -7.212 4.512 1.00 92.81 192 PHE A CA 1
ATOM 1514 C C . PHE A 1 192 ? 10.675 -6.961 4.504 1.00 92.81 192 PHE A C 1
ATOM 1516 O O . PHE A 1 192 ? 10.011 -7.343 5.462 1.00 92.81 192 PHE A O 1
ATOM 1523 N N . GLU A 1 193 ? 10.124 -6.430 3.411 1.00 91.94 193 GLU A N 1
ATOM 1524 C CA . GLU A 1 193 ? 8.677 -6.242 3.237 1.00 91.94 193 GLU A CA 1
ATOM 1525 C C . GLU A 1 193 ? 7.920 -7.580 3.322 1.00 91.94 193 GLU A C 1
ATOM 1527 O O . GLU A 1 193 ? 6.918 -7.693 4.027 1.00 91.94 193 GLU A O 1
ATOM 1532 N N . ARG A 1 194 ? 8.430 -8.637 2.671 1.00 94.38 194 ARG A N 1
ATOM 1533 C CA . ARG A 1 194 ? 7.839 -9.982 2.760 1.00 94.38 194 ARG A CA 1
ATOM 1534 C C . ARG A 1 194 ? 7.899 -10.536 4.178 1.00 94.38 194 ARG A C 1
ATOM 1536 O O . ARG A 1 194 ? 6.899 -11.044 4.672 1.00 94.38 194 ARG A O 1
ATOM 1543 N N . LEU A 1 195 ? 9.061 -10.460 4.825 1.00 95.62 195 LEU A N 1
ATOM 1544 C CA . LEU A 1 195 ? 9.241 -10.965 6.187 1.00 95.62 195 LEU A CA 1
ATOM 1545 C C . LEU A 1 195 ? 8.355 -10.216 7.186 1.00 95.62 195 LEU A C 1
ATOM 1547 O O . LEU A 1 195 ? 7.780 -10.840 8.075 1.00 95.62 195 LEU A O 1
ATOM 1551 N N . GLU A 1 196 ? 8.201 -8.903 7.020 1.00 94.38 196 GLU A N 1
ATOM 1552 C CA . GLU A 1 196 ? 7.243 -8.099 7.776 1.00 94.38 196 GLU A CA 1
ATOM 1553 C C . GLU A 1 196 ? 5.821 -8.630 7.575 1.00 94.38 196 GLU A C 1
ATOM 1555 O O . GLU A 1 196 ? 5.127 -8.914 8.555 1.00 94.38 196 GLU A O 1
ATOM 1560 N N . GLY A 1 197 ? 5.416 -8.863 6.326 1.00 94.06 197 GLY A N 1
ATOM 1561 C CA . GLY A 1 197 ? 4.111 -9.431 6.015 1.00 94.06 197 GLY A CA 1
ATOM 1562 C C . GLY A 1 197 ? 3.882 -10.809 6.651 1.00 94.06 197 GLY A C 1
ATOM 1563 O O . GLY A 1 197 ? 2.855 -11.034 7.298 1.00 94.06 197 GLY A O 1
ATOM 1564 N N . THR A 1 198 ? 4.865 -11.709 6.573 1.00 95.31 198 THR A N 1
ATOM 1565 C CA . THR A 1 198 ? 4.836 -13.029 7.226 1.00 95.31 198 THR A CA 1
ATOM 1566 C C . THR A 1 198 ? 4.710 -12.919 8.748 1.00 95.31 198 THR A C 1
ATOM 1568 O O . THR A 1 198 ? 3.920 -13.640 9.367 1.00 95.31 198 THR A O 1
ATOM 1571 N N . LEU A 1 199 ? 5.450 -12.001 9.380 1.00 96.19 199 LEU A N 1
ATOM 1572 C CA . LEU A 1 199 ? 5.345 -11.759 10.821 1.00 96.19 199 LEU A CA 1
ATOM 1573 C C . LEU A 1 199 ? 3.963 -11.222 11.199 1.00 96.19 199 LEU A C 1
ATOM 1575 O O . LEU A 1 199 ? 3.421 -11.625 12.227 1.00 96.19 199 LEU A O 1
ATOM 1579 N N . MET A 1 200 ? 3.351 -10.398 10.350 1.00 93.88 200 MET A N 1
ATOM 1580 C CA . MET A 1 200 ? 1.979 -9.925 10.534 1.00 93.88 200 MET A CA 1
ATOM 1581 C C . MET A 1 200 ? 0.911 -10.999 10.290 1.00 93.88 200 MET A C 1
ATOM 1583 O O . MET A 1 200 ? -0.223 -10.813 10.736 1.00 93.88 200 MET A O 1
ATOM 1587 N N . GLY A 1 201 ? 1.261 -12.130 9.673 1.00 92.81 201 GLY A N 1
ATOM 1588 C CA . GLY A 1 201 ? 0.358 -13.258 9.426 1.00 92.81 201 GLY A CA 1
ATOM 1589 C C . GLY A 1 201 ? -0.177 -13.360 7.999 1.00 92.81 201 GLY A C 1
ATOM 1590 O O . GLY A 1 201 ? -1.117 -14.116 7.781 1.00 92.81 201 GLY A O 1
ATOM 1591 N N . TYR A 1 202 ? 0.387 -12.619 7.044 1.00 94.06 202 TYR A N 1
ATOM 1592 C CA . TYR A 1 202 ? -0.001 -12.727 5.639 1.00 94.06 202 TYR A CA 1
ATOM 1593 C C . TYR A 1 202 ? 0.571 -13.981 4.976 1.00 94.06 202 TYR A C 1
ATOM 1595 O O . TYR A 1 202 ? 1.735 -14.337 5.180 1.00 94.06 202 TYR A O 1
ATOM 1603 N N . GLU A 1 203 ? -0.254 -14.607 4.141 1.00 93.94 203 GLU A N 1
ATOM 1604 C CA . GLU A 1 203 ? 0.117 -15.730 3.285 1.00 93.94 203 GLU A CA 1
ATOM 1605 C C . GLU A 1 203 ? 1.020 -15.281 2.126 1.00 93.94 203 GLU A C 1
ATOM 1607 O O . GLU A 1 203 ? 1.037 -14.111 1.733 1.00 93.94 203 GLU A O 1
ATOM 1612 N N . ASP A 1 204 ? 1.753 -16.226 1.534 1.00 95.00 204 ASP A N 1
ATOM 1613 C CA . ASP A 1 204 ? 2.725 -15.932 0.474 1.00 95.00 204 ASP A CA 1
ATOM 1614 C C . ASP A 1 204 ? 2.101 -15.206 -0.717 1.00 95.00 204 ASP A C 1
ATOM 1616 O O . ASP A 1 204 ? 2.645 -14.198 -1.162 1.00 95.00 204 ASP A O 1
ATOM 1620 N N . TRP A 1 205 ? 0.920 -15.633 -1.169 1.00 94.62 205 TRP A N 1
ATOM 1621 C CA . TRP A 1 205 ? 0.237 -14.994 -2.296 1.00 94.62 205 TRP A CA 1
ATOM 1622 C C . TRP A 1 205 ? -0.240 -13.568 -1.970 1.00 94.62 205 TRP A C 1
ATOM 1624 O O . TRP A 1 205 ? -0.322 -12.729 -2.867 1.00 94.62 205 TRP A O 1
ATOM 1634 N N . GLN A 1 206 ? -0.548 -13.271 -0.699 1.00 93.25 206 GLN A N 1
ATOM 1635 C CA . GLN A 1 206 ? -0.914 -11.920 -0.259 1.00 93.25 206 GLN A CA 1
ATOM 1636 C C . GLN A 1 206 ? 0.312 -11.010 -0.307 1.00 93.25 206 GLN A C 1
ATOM 1638 O O . GLN A 1 206 ? 0.238 -9.902 -0.835 1.00 93.25 206 GLN A O 1
ATOM 1643 N N . ASN A 1 207 ? 1.454 -11.508 0.178 1.00 93.56 207 ASN A N 1
ATOM 1644 C CA . ASN A 1 207 ? 2.731 -10.810 0.069 1.00 93.56 207 ASN A CA 1
ATOM 1645 C C . ASN A 1 207 ? 3.123 -10.602 -1.400 1.00 93.56 207 ASN A C 1
ATOM 1647 O O . ASN A 1 207 ? 3.476 -9.490 -1.777 1.00 93.56 207 ASN A O 1
ATOM 1651 N N . ASP A 1 208 ? 3.001 -11.626 -2.249 1.00 92.25 208 ASP A N 1
ATOM 1652 C CA . ASP A 1 208 ? 3.282 -11.530 -3.688 1.00 92.25 208 ASP A CA 1
ATOM 1653 C C . ASP A 1 208 ? 2.436 -10.442 -4.348 1.00 92.25 208 ASP A C 1
ATOM 1655 O O . ASP A 1 208 ? 2.956 -9.579 -5.059 1.00 92.25 208 ASP A O 1
ATOM 1659 N N . TRP A 1 209 ? 1.130 -10.453 -4.067 1.00 90.81 209 TRP A N 1
ATOM 1660 C CA . TRP A 1 209 ? 0.209 -9.455 -4.584 1.00 90.81 209 TRP A CA 1
ATOM 1661 C C . TRP A 1 209 ? 0.593 -8.047 -4.115 1.00 90.81 209 TRP A C 1
ATOM 1663 O O . TRP A 1 209 ? 0.653 -7.134 -4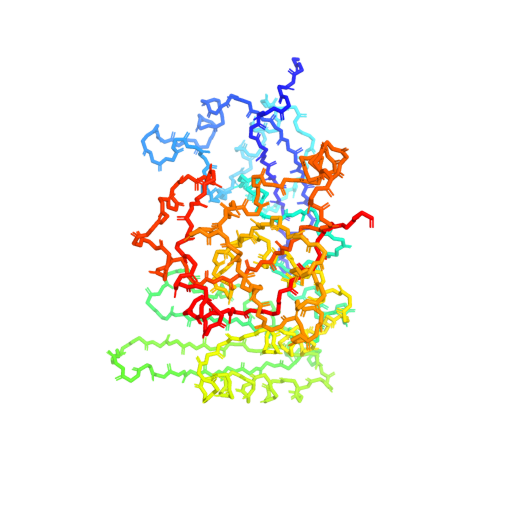.938 1.00 90.81 209 TRP A O 1
ATOM 1673 N N . TRP A 1 210 ? 0.893 -7.864 -2.823 1.00 88.50 210 TRP A N 1
ATOM 1674 C CA . TRP A 1 210 ? 1.261 -6.566 -2.247 1.00 88.50 210 TRP A CA 1
ATOM 1675 C C . TRP A 1 210 ? 2.547 -6.004 -2.855 1.00 88.50 210 TRP A C 1
ATOM 1677 O O . TRP A 1 210 ? 2.570 -4.855 -3.303 1.00 88.50 210 TRP A O 1
ATOM 1687 N N . LEU A 1 211 ? 3.597 -6.824 -2.926 1.00 88.50 211 LEU A N 1
ATOM 1688 C CA . LEU A 1 211 ? 4.883 -6.446 -3.511 1.00 88.50 211 LEU A CA 1
ATOM 1689 C C . LEU A 1 211 ? 4.713 -6.032 -4.974 1.00 88.50 211 LEU A C 1
ATOM 1691 O O . LEU A 1 211 ? 5.264 -5.016 -5.400 1.00 88.50 211 LEU A O 1
ATOM 1695 N N . GLU A 1 212 ? 3.897 -6.768 -5.729 1.00 86.69 212 GLU A N 1
ATOM 1696 C CA . GLU A 1 212 ? 3.633 -6.447 -7.125 1.00 86.69 212 GLU A CA 1
ATOM 1697 C C . GLU A 1 212 ? 2.858 -5.133 -7.281 1.00 86.69 212 GLU A C 1
ATOM 1699 O O . GLU A 1 212 ? 3.201 -4.322 -8.145 1.00 86.69 212 GLU A O 1
ATOM 1704 N N . GLN A 1 213 ? 1.871 -4.851 -6.422 1.00 83.19 213 GLN A N 1
ATOM 1705 C CA . GLN A 1 213 ? 1.193 -3.555 -6.480 1.00 83.19 213 GLN A CA 1
ATOM 1706 C C . GLN A 1 213 ? 2.118 -2.392 -6.127 1.00 83.19 213 GLN A C 1
ATOM 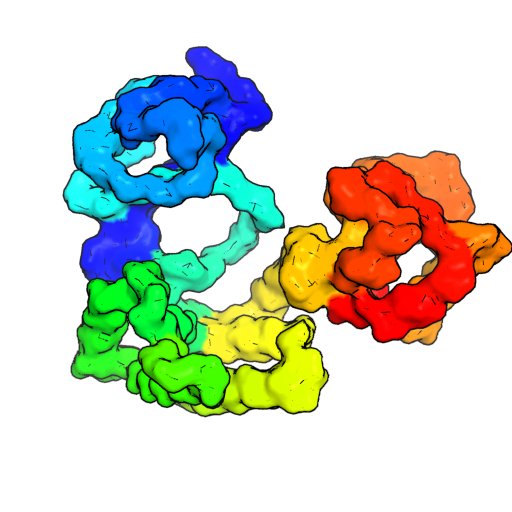1708 O O . GLN A 1 213 ? 2.112 -1.373 -6.819 1.00 83.19 213 GLN A O 1
ATOM 1713 N N . GLN A 1 214 ? 2.949 -2.544 -5.097 1.00 82.12 214 GLN A N 1
ATOM 1714 C CA . GLN A 1 214 ? 3.915 -1.523 -4.692 1.00 82.12 214 GLN A CA 1
ATOM 1715 C C . GLN A 1 214 ? 4.942 -1.244 -5.801 1.00 82.12 214 GLN A C 1
ATOM 1717 O O . GLN A 1 214 ? 5.319 -0.093 -6.036 1.00 82.12 214 GLN A O 1
ATOM 1722 N N . ALA A 1 215 ? 5.365 -2.283 -6.524 1.00 82.12 215 ALA A N 1
ATOM 1723 C CA . ALA A 1 215 ? 6.296 -2.149 -7.634 1.00 82.12 215 ALA A CA 1
ATOM 1724 C C . ALA A 1 215 ? 5.672 -1.520 -8.887 1.00 82.12 215 ALA A C 1
ATOM 1726 O O . ALA A 1 215 ? 6.382 -0.862 -9.651 1.00 82.12 215 ALA A O 1
ATOM 1727 N N . ARG A 1 216 ? 4.363 -1.687 -9.107 1.00 77.94 216 ARG A N 1
ATOM 1728 C CA . ARG A 1 216 ? 3.620 -0.976 -10.163 1.00 77.94 216 ARG A CA 1
ATOM 1729 C C . ARG A 1 216 ? 3.374 0.484 -9.792 1.00 77.94 216 ARG A C 1
ATOM 1731 O O . ARG A 1 216 ? 3.510 1.374 -10.629 1.00 77.94 216 ARG A O 1
ATOM 1738 N N . GLY A 1 217 ? 3.011 0.728 -8.538 1.00 68.62 217 GLY A N 1
ATOM 1739 C CA . GLY A 1 217 ? 2.520 2.006 -8.041 1.00 68.62 217 GLY A CA 1
ATOM 1740 C C . GLY A 1 217 ? 3.603 2.936 -7.510 1.00 68.62 217 GLY A C 1
ATOM 1741 O O . GLY A 1 217 ? 3.451 3.389 -6.387 1.00 68.62 217 GLY A O 1
ATOM 1742 N N . ASN A 1 218 ? 4.678 3.209 -8.269 1.00 65.31 218 ASN A N 1
ATOM 1743 C CA . ASN A 1 218 ? 5.764 4.159 -7.926 1.00 65.31 218 ASN A CA 1
ATOM 1744 C C . ASN A 1 218 ? 6.100 4.232 -6.414 1.00 65.31 218 ASN A C 1
ATOM 1746 O O . ASN A 1 218 ? 6.299 5.318 -5.860 1.00 65.31 218 ASN A O 1
ATOM 1750 N N . GLY A 1 219 ? 6.085 3.083 -5.730 1.00 62.97 219 GLY A N 1
ATOM 1751 C CA . GLY A 1 219 ? 6.149 3.029 -4.279 1.00 62.97 219 GLY A CA 1
ATOM 1752 C C . GLY A 1 219 ? 7.520 3.467 -3.783 1.00 62.97 219 GLY A C 1
ATOM 1753 O O . GLY A 1 219 ? 8.532 3.264 -4.456 1.00 62.97 219 GLY A O 1
ATOM 1754 N N . VAL A 1 220 ? 7.578 4.021 -2.571 1.00 65.69 220 VAL A N 1
ATOM 1755 C CA . VAL A 1 220 ? 8.835 4.474 -1.944 1.00 65.69 220 VAL A CA 1
ATOM 1756 C C . VAL A 1 220 ? 9.890 3.356 -1.909 1.00 65.69 220 VAL A C 1
ATOM 1758 O O . VAL A 1 220 ? 11.073 3.630 -2.099 1.00 65.69 220 VAL A O 1
ATOM 1761 N N . LEU A 1 221 ? 9.455 2.100 -1.748 1.00 72.94 221 LEU A N 1
ATOM 1762 C CA . LEU A 1 221 ? 10.314 0.912 -1.717 1.00 72.94 221 LEU A CA 1
ATOM 1763 C C . LEU A 1 221 ? 10.986 0.603 -3.064 1.00 72.94 221 LEU A C 1
ATOM 1765 O O . LEU A 1 221 ? 12.139 0.185 -3.109 1.00 72.94 221 LEU A O 1
ATOM 1769 N N . TYR A 1 222 ? 10.271 0.820 -4.166 1.00 76.31 222 TYR A N 1
ATOM 1770 C CA . TYR A 1 222 ? 10.695 0.385 -5.496 1.00 76.31 222 TYR A CA 1
ATOM 1771 C C . TYR A 1 222 ? 11.208 1.529 -6.361 1.00 76.31 222 TYR A C 1
ATOM 1773 O O . TYR A 1 222 ? 11.851 1.295 -7.380 1.00 76.31 222 TYR A O 1
ATOM 1781 N N . GLY A 1 223 ? 10.976 2.780 -5.977 1.00 84.69 223 GLY A N 1
ATOM 1782 C CA . GLY A 1 223 ? 11.201 3.899 -6.878 1.00 84.69 223 GLY A CA 1
ATOM 1783 C C . GLY A 1 223 ? 10.200 3.880 -8.032 1.00 84.69 223 GLY A C 1
ATOM 1784 O O . GLY A 1 223 ? 9.091 3.360 -7.915 1.00 84.69 223 GLY A O 1
ATOM 1785 N N . MET A 1 224 ? 10.583 4.476 -9.156 1.00 87.62 224 MET A N 1
ATOM 1786 C CA . MET A 1 224 ? 9.691 4.592 -10.304 1.00 87.62 224 MET A CA 1
ATOM 1787 C C . MET A 1 224 ? 9.710 3.320 -11.144 1.00 87.62 224 MET A C 1
ATOM 1789 O O . MET A 1 224 ? 10.766 2.714 -11.334 1.00 87.62 224 MET A O 1
ATOM 1793 N N . SER A 1 225 ? 8.535 2.936 -11.639 1.00 91.44 225 SER A N 1
ATOM 1794 C CA . SER A 1 225 ? 8.343 1.762 -12.488 1.00 91.44 225 SER A CA 1
ATOM 1795 C C . SER A 1 225 ? 8.344 2.165 -13.959 1.00 91.44 225 SER A C 1
ATOM 1797 O O . SER A 1 225 ? 7.578 3.048 -14.362 1.00 91.44 225 SER A O 1
ATOM 1799 N N . PHE A 1 226 ? 9.175 1.499 -14.757 1.00 93.56 226 PHE A N 1
ATOM 1800 C CA . PHE A 1 226 ? 9.261 1.702 -16.198 1.00 93.56 226 PHE A CA 1
ATOM 1801 C C . PHE A 1 226 ? 9.119 0.385 -16.951 1.00 93.56 226 PHE A C 1
ATOM 1803 O O . PHE A 1 226 ? 9.482 -0.679 -16.448 1.00 93.56 226 PHE A O 1
ATOM 1810 N N . ARG A 1 227 ? 8.636 0.483 -18.188 1.00 95.44 227 ARG A N 1
ATOM 1811 C CA . ARG A 1 227 ? 8.531 -0.612 -19.147 1.00 95.44 227 ARG A CA 1
ATOM 1812 C C . ARG A 1 227 ? 9.260 -0.263 -20.437 1.00 95.44 227 ARG A C 1
ATOM 1814 O O . ARG A 1 227 ? 9.288 0.900 -20.845 1.00 95.44 227 ARG A O 1
ATOM 1821 N N . CYS A 1 228 ? 9.836 -1.272 -21.075 1.00 96.00 228 CYS A N 1
ATOM 1822 C CA . CYS A 1 228 ? 10.393 -1.167 -22.418 1.00 96.00 228 CYS A CA 1
ATOM 1823 C C . CYS A 1 228 ? 10.205 -2.466 -23.201 1.00 96.00 228 CYS A C 1
ATOM 1825 O O . CYS A 1 228 ? 10.120 -3.552 -22.625 1.00 96.00 228 CYS A O 1
ATOM 1827 N N . ALA A 1 229 ? 10.134 -2.326 -24.521 1.00 96.62 229 ALA A N 1
ATOM 1828 C CA . ALA A 1 229 ? 10.165 -3.445 -25.447 1.00 96.62 229 ALA A CA 1
ATOM 1829 C C . ALA A 1 229 ? 11.595 -3.991 -25.569 1.00 96.62 229 ALA A C 1
ATOM 1831 O O . ALA A 1 229 ? 12.565 -3.229 -25.536 1.00 96.62 229 ALA A O 1
ATOM 1832 N N . VAL A 1 230 ? 11.722 -5.304 -25.735 1.00 96.88 230 VAL A N 1
ATOM 1833 C CA . VAL A 1 230 ? 12.991 -5.980 -26.013 1.00 96.88 230 VAL A CA 1
ATOM 1834 C C . VAL A 1 230 ? 12.852 -6.913 -27.206 1.00 96.88 230 VAL A C 1
ATOM 1836 O O . VAL A 1 230 ? 11.813 -7.543 -27.415 1.00 96.88 230 VAL A O 1
ATOM 1839 N N . THR A 1 231 ? 13.936 -7.021 -27.969 1.00 96.88 231 THR A N 1
ATOM 1840 C CA . THR A 1 231 ? 14.071 -8.020 -29.029 1.00 96.88 231 THR A CA 1
ATOM 1841 C C . THR A 1 231 ? 14.269 -9.409 -28.434 1.00 96.88 231 THR A C 1
ATOM 1843 O O . THR A 1 231 ? 14.524 -9.560 -27.236 1.00 96.88 231 THR A O 1
ATOM 1846 N N . LYS A 1 232 ? 14.234 -10.440 -29.280 1.00 96.62 232 LYS A N 1
ATOM 1847 C CA . LYS A 1 232 ? 14.528 -11.816 -28.863 1.00 96.62 232 LYS A CA 1
ATOM 1848 C C . LYS A 1 232 ? 15.894 -11.959 -28.188 1.00 96.62 232 LYS A C 1
ATOM 1850 O O . LYS A 1 232 ? 15.981 -12.530 -27.107 1.00 96.62 232 LYS A O 1
ATOM 1855 N N . ALA A 1 233 ? 16.937 -11.367 -28.773 1.00 96.25 233 ALA A N 1
ATOM 1856 C CA . ALA A 1 233 ? 18.273 -11.366 -28.178 1.00 96.25 233 ALA A CA 1
ATOM 1857 C C . ALA A 1 233 ? 18.299 -10.634 -26.822 1.00 96.25 233 ALA A C 1
ATOM 1859 O O . ALA A 1 233 ? 18.952 -11.086 -25.882 1.00 96.25 233 ALA A O 1
ATOM 1860 N N . GLY A 1 234 ? 17.551 -9.530 -26.701 1.00 96.50 234 GLY A N 1
ATOM 1861 C CA . GLY A 1 234 ? 17.398 -8.814 -25.436 1.00 96.50 234 GLY A CA 1
ATOM 1862 C C . GLY A 1 234 ? 16.685 -9.646 -24.367 1.00 96.50 234 GLY A C 1
ATOM 1863 O O . GLY A 1 234 ? 17.132 -9.677 -23.221 1.00 96.50 234 GLY A O 1
ATOM 1864 N N . LEU A 1 235 ? 15.618 -10.361 -24.731 1.00 97.00 235 LEU A N 1
ATOM 1865 C CA . LEU A 1 235 ? 14.905 -11.260 -23.823 1.00 97.00 235 LEU A CA 1
ATOM 1866 C C . LEU A 1 235 ? 15.800 -12.412 -23.349 1.00 97.00 235 LEU A C 1
ATOM 1868 O O . LEU A 1 235 ? 15.879 -12.669 -22.146 1.00 97.00 235 LEU A O 1
ATOM 1872 N N . ASP A 1 236 ? 16.501 -13.071 -24.272 1.00 97.19 236 ASP A N 1
ATOM 1873 C CA . ASP A 1 236 ? 17.422 -14.163 -23.948 1.00 97.19 236 ASP A CA 1
ATOM 1874 C C . ASP A 1 236 ? 18.511 -13.687 -22.974 1.00 97.19 236 ASP A C 1
ATOM 1876 O O . ASP A 1 236 ? 18.828 -14.381 -22.006 1.00 97.19 236 ASP A O 1
ATOM 1880 N N . TRP A 1 237 ? 19.023 -12.465 -23.158 1.00 96.62 237 TRP A N 1
ATOM 1881 C CA . TRP A 1 237 ? 19.981 -11.854 -22.238 1.00 96.62 237 TRP A CA 1
ATOM 1882 C C . TRP A 1 237 ? 19.404 -11.597 -20.843 1.00 96.62 237 TRP A C 1
ATOM 1884 O O . TRP A 1 237 ? 20.051 -11.902 -19.837 1.00 96.62 237 TRP A O 1
ATOM 1894 N N . VAL A 1 238 ? 18.184 -11.056 -20.756 1.00 97.19 238 VAL A N 1
ATOM 1895 C CA . VAL A 1 238 ? 17.501 -10.837 -19.470 1.00 97.19 238 VAL A CA 1
ATOM 1896 C C . VAL A 1 238 ? 17.378 -12.160 -18.714 1.00 97.19 238 VAL A C 1
ATOM 1898 O O . VAL A 1 238 ? 17.795 -12.232 -17.554 1.00 97.19 238 VAL A O 1
ATOM 1901 N N . ILE A 1 239 ? 16.925 -13.221 -19.389 1.00 96.88 239 ILE A N 1
ATOM 1902 C CA . ILE A 1 239 ? 16.794 -14.566 -18.811 1.00 96.88 239 ILE A CA 1
ATOM 1903 C C . ILE A 1 239 ? 18.165 -15.108 -18.386 1.00 96.88 239 ILE A C 1
ATOM 1905 O O . ILE A 1 239 ? 18.320 -15.577 -17.257 1.00 96.88 239 ILE A O 1
ATOM 1909 N N . GLN A 1 240 ? 19.182 -14.996 -19.245 1.00 96.75 240 GLN A N 1
ATOM 1910 C CA . GLN A 1 240 ? 20.542 -15.462 -18.963 1.00 96.75 240 GLN A CA 1
ATOM 1911 C C . GLN A 1 240 ? 21.175 -14.733 -17.765 1.00 96.75 240 GLN A C 1
ATOM 1913 O O . GLN A 1 240 ? 21.914 -15.341 -16.991 1.00 96.75 240 GLN A O 1
ATOM 1918 N N . SER A 1 241 ? 20.856 -13.451 -17.568 1.00 94.81 241 SER A N 1
ATOM 1919 C CA . SER A 1 241 ? 21.293 -12.668 -16.404 1.00 94.81 241 SER A CA 1
ATOM 1920 C C . SER A 1 241 ? 20.557 -13.027 -15.102 1.00 94.81 241 SER A C 1
ATOM 1922 O O . SER A 1 241 ? 20.832 -12.441 -14.051 1.00 94.81 241 SER A O 1
ATOM 1924 N N . GLY A 1 242 ? 19.599 -13.959 -15.155 1.00 95.88 242 GLY A N 1
ATOM 1925 C CA . GLY A 1 242 ? 18.717 -14.288 -14.041 1.00 95.88 242 GLY A CA 1
ATOM 1926 C C . GLY A 1 242 ? 17.790 -13.131 -13.675 1.00 95.88 242 GLY A C 1
ATOM 1927 O O . GLY A 1 242 ? 17.529 -12.924 -12.490 1.00 95.88 242 GLY A O 1
ATOM 1928 N N . ASN A 1 243 ? 17.348 -12.353 -14.670 1.00 96.19 243 ASN A N 1
ATOM 1929 C CA . ASN A 1 243 ? 16.481 -11.184 -14.514 1.00 96.19 243 ASN A CA 1
ATOM 1930 C C . ASN A 1 243 ? 17.099 -10.045 -13.681 1.00 96.19 243 ASN A C 1
ATOM 1932 O O . ASN A 1 243 ? 16.395 -9.277 -13.026 1.00 96.19 243 ASN A O 1
ATOM 1936 N N . ARG A 1 244 ? 18.430 -9.925 -13.660 1.00 94.19 244 ARG A N 1
ATOM 1937 C CA . ARG A 1 244 ? 19.138 -8.946 -12.809 1.00 94.19 244 ARG A CA 1
ATOM 1938 C C . ARG A 1 244 ? 19.606 -7.701 -13.549 1.00 94.19 244 ARG A C 1
ATOM 1940 O O . ARG A 1 244 ? 20.164 -6.807 -12.920 1.00 94.19 244 ARG A O 1
ATOM 1947 N N . ALA A 1 245 ? 19.421 -7.651 -14.862 1.00 95.94 245 ALA A N 1
ATOM 1948 C CA . ALA A 1 245 ? 19.899 -6.559 -15.689 1.00 95.94 245 ALA A CA 1
ATOM 1949 C C . ALA A 1 245 ? 19.006 -6.352 -16.914 1.00 95.94 245 ALA A C 1
ATOM 1951 O O . ALA A 1 245 ? 18.488 -7.302 -17.497 1.00 95.94 245 ALA A O 1
ATOM 1952 N N . LEU A 1 246 ? 18.882 -5.094 -17.324 1.00 96.94 246 LEU A N 1
ATOM 1953 C CA . LEU A 1 246 ? 18.417 -4.708 -18.646 1.00 96.94 246 LEU A CA 1
ATOM 1954 C C . LEU A 1 246 ? 19.434 -5.148 -19.708 1.00 96.94 246 LEU A C 1
ATOM 1956 O O . LEU A 1 246 ? 20.646 -5.127 -19.435 1.00 96.94 246 LEU A O 1
ATOM 1960 N N . PRO A 1 247 ? 18.967 -5.517 -20.912 1.00 95.44 247 PRO A N 1
ATOM 1961 C CA . PRO A 1 247 ? 19.852 -5.931 -21.981 1.00 95.44 247 PRO A CA 1
ATOM 1962 C C . PRO A 1 247 ? 20.617 -4.753 -22.586 1.00 95.44 247 PRO A C 1
ATOM 1964 O O . PRO A 1 247 ? 20.117 -3.624 -22.581 1.00 95.44 247 PRO A O 1
ATOM 1967 N N . PRO A 1 248 ? 21.828 -4.994 -23.120 1.00 93.44 248 PRO A N 1
ATOM 1968 C CA . PRO A 1 248 ? 22.452 -4.030 -24.011 1.00 93.44 248 PRO A CA 1
ATOM 1969 C C . PRO A 1 248 ? 21.555 -3.817 -25.237 1.00 93.44 248 PRO A C 1
ATOM 1971 O O . PRO A 1 248 ? 20.862 -4.732 -25.681 1.00 93.44 248 PRO A O 1
ATOM 1974 N N . VAL A 1 249 ? 21.584 -2.606 -25.786 1.00 92.88 249 VAL A N 1
ATOM 1975 C CA . VAL A 1 249 ? 20.860 -2.254 -27.013 1.00 92.88 249 VAL A CA 1
ATOM 1976 C C . VAL A 1 249 ? 21.847 -2.011 -28.148 1.00 92.88 249 VAL A C 1
ATOM 1978 O O . VAL A 1 249 ? 22.949 -1.518 -27.913 1.00 92.88 249 VAL A O 1
ATOM 1981 N N . GLU A 1 250 ? 21.456 -2.355 -29.375 1.00 84.62 250 GLU A N 1
ATOM 1982 C CA . GLU A 1 250 ? 22.276 -2.113 -30.574 1.00 84.62 250 GLU A CA 1
ATOM 1983 C C . GLU A 1 250 ? 22.267 -0.632 -30.990 1.00 84.62 250 GLU A C 1
ATOM 1985 O O . GLU A 1 250 ? 23.236 -0.130 -31.559 1.00 84.62 250 GLU A O 1
ATOM 1990 N N . GLY A 1 251 ? 21.176 0.079 -30.687 1.00 88.56 251 GLY A N 1
ATOM 1991 C CA . GLY A 1 251 ? 21.010 1.502 -30.974 1.00 88.56 251 GLY A CA 1
ATOM 1992 C C . GLY A 1 251 ? 21.682 2.431 -29.953 1.00 88.56 251 GLY A C 1
ATOM 1993 O O . GLY A 1 251 ? 22.140 2.000 -28.896 1.00 88.56 251 GLY A O 1
ATOM 1994 N N . PRO A 1 252 ? 21.707 3.750 -30.221 1.00 93.69 252 PRO A N 1
ATOM 1995 C CA . PRO A 1 252 ? 22.294 4.728 -29.302 1.00 93.69 252 PRO A CA 1
ATOM 1996 C C . PRO A 1 252 ? 21.472 4.914 -28.017 1.00 93.69 252 PRO A C 1
ATOM 1998 O O . PRO A 1 252 ? 21.981 5.461 -27.034 1.00 93.69 252 PRO A O 1
ATOM 2001 N N . THR A 1 253 ? 20.206 4.491 -28.019 1.00 95.38 253 THR A N 1
ATOM 2002 C CA . THR A 1 253 ? 19.251 4.715 -26.936 1.00 95.38 253 THR A CA 1
ATOM 2003 C C . THR A 1 253 ? 18.354 3.502 -26.699 1.00 95.38 253 THR A C 1
ATOM 2005 O O . THR A 1 253 ? 18.068 2.731 -27.613 1.00 95.38 253 THR A O 1
ATOM 2008 N N . LEU A 1 254 ? 17.881 3.361 -25.461 1.00 95.31 254 LEU A N 1
ATOM 2009 C CA . LEU A 1 254 ? 16.787 2.477 -25.070 1.00 95.31 254 LEU A CA 1
ATOM 2010 C C . LEU A 1 254 ? 15.541 3.337 -24.811 1.00 95.31 254 LEU A C 1
ATOM 2012 O O . LEU A 1 254 ? 15.594 4.300 -24.045 1.00 95.31 254 LEU A O 1
ATOM 2016 N N . THR A 1 255 ? 14.424 2.997 -25.450 1.00 95.75 255 THR A N 1
ATOM 2017 C CA . THR A 1 255 ? 13.140 3.670 -25.219 1.00 95.75 255 THR A CA 1
ATOM 2018 C C . THR A 1 255 ? 12.452 3.061 -24.007 1.00 95.75 255 THR A C 1
ATOM 2020 O O . THR A 1 255 ? 12.211 1.856 -23.972 1.00 95.75 255 THR A O 1
ATOM 2023 N N . ILE A 1 256 ? 12.111 3.892 -23.026 1.00 95.44 256 ILE A N 1
ATOM 2024 C CA . ILE A 1 256 ? 11.393 3.484 -21.815 1.00 95.44 256 ILE A CA 1
ATOM 2025 C C . ILE A 1 256 ? 10.147 4.353 -21.631 1.00 95.44 256 ILE A C 1
ATOM 2027 O O . ILE A 1 256 ? 10.127 5.523 -22.014 1.00 95.44 256 ILE A O 1
ATOM 2031 N N . GLN A 1 257 ? 9.110 3.810 -21.010 1.00 94.56 257 GLN A N 1
ATOM 2032 C CA . GLN A 1 257 ? 7.898 4.539 -20.630 1.00 94.56 257 GLN A CA 1
ATOM 2033 C C . GLN A 1 257 ? 7.532 4.209 -19.191 1.00 94.56 257 GLN A C 1
ATOM 2035 O O . GLN A 1 257 ? 7.879 3.142 -18.688 1.00 94.56 257 GLN A O 1
ATOM 2040 N N . ALA A 1 258 ? 6.844 5.120 -18.507 1.00 90.88 258 ALA A N 1
ATOM 2041 C CA . ALA A 1 258 ? 6.333 4.826 -17.177 1.00 90.88 258 ALA A CA 1
ATOM 2042 C C . ALA A 1 258 ? 5.334 3.658 -17.253 1.00 90.88 258 ALA A C 1
ATOM 2044 O O . ALA A 1 258 ? 4.489 3.618 -18.147 1.00 90.88 258 ALA A O 1
ATOM 2045 N N . SER A 1 259 ? 5.400 2.717 -16.307 1.00 88.38 259 SER A N 1
ATOM 2046 C CA . SER A 1 259 ? 4.628 1.465 -16.382 1.00 88.38 259 SER A CA 1
ATOM 2047 C C . SER A 1 259 ? 3.115 1.669 -16.482 1.00 88.38 259 SER A C 1
ATOM 2049 O O . SER A 1 259 ? 2.432 0.860 -17.096 1.00 88.38 259 SER A O 1
ATOM 2051 N N . HIS A 1 260 ? 2.589 2.756 -15.913 1.00 82.94 260 HIS A N 1
ATOM 2052 C CA . HIS A 1 260 ? 1.163 3.085 -15.983 1.00 82.94 260 HIS A CA 1
ATOM 2053 C C . HIS A 1 260 ? 0.704 3.567 -17.372 1.00 82.94 260 HIS A C 1
ATOM 2055 O O . HIS A 1 260 ? -0.495 3.553 -17.634 1.00 82.94 260 HIS A O 1
ATOM 2061 N N . ALA A 1 261 ? 1.620 3.997 -18.248 1.00 85.88 261 ALA A N 1
ATOM 2062 C CA . ALA A 1 261 ? 1.302 4.410 -19.617 1.00 85.88 261 ALA A CA 1
ATOM 2063 C C . ALA A 1 261 ? 1.350 3.254 -20.626 1.00 85.88 261 ALA A C 1
ATOM 2065 O O . ALA A 1 261 ? 0.610 3.280 -21.605 1.00 85.88 261 ALA A O 1
ATOM 2066 N N . LEU A 1 262 ? 2.168 2.227 -20.377 1.00 86.00 262 LEU A N 1
ATOM 2067 C CA . LEU A 1 262 ? 2.176 0.982 -21.153 1.00 86.00 262 LEU A CA 1
ATOM 2068 C C . LEU A 1 262 ? 1.268 -0.054 -20.495 1.00 86.00 262 LEU A C 1
ATOM 2070 O O . LEU A 1 262 ? 1.753 -0.935 -19.789 1.00 86.00 262 LEU A O 1
ATOM 2074 N N . ASN A 1 263 ? -0.044 0.065 -20.694 1.00 86.19 263 ASN A N 1
ATOM 2075 C CA . ASN A 1 263 ? -0.998 -0.945 -20.231 1.00 86.19 263 ASN A CA 1
ATOM 2076 C C . ASN A 1 263 ? -0.992 -2.198 -21.133 1.00 86.19 263 ASN A C 1
ATOM 2078 O O . ASN A 1 263 ? -0.350 -2.219 -22.184 1.00 86.19 263 ASN A O 1
ATOM 2082 N N . ASP A 1 264 ? -1.704 -3.239 -20.703 1.00 87.69 264 ASP A N 1
ATOM 2083 C CA . ASP A 1 264 ? -1.704 -4.546 -21.371 1.00 87.69 264 ASP A CA 1
ATOM 2084 C C . ASP A 1 264 ? -2.206 -4.456 -22.824 1.00 87.69 264 ASP A C 1
ATOM 2086 O O . ASP A 1 264 ? -1.579 -5.010 -23.718 1.00 87.69 264 ASP A O 1
ATOM 2090 N N . GLU A 1 265 ? -3.244 -3.656 -23.099 1.00 90.31 265 GLU A N 1
ATOM 2091 C CA . GLU A 1 265 ? -3.778 -3.470 -24.458 1.00 90.31 265 GLU A CA 1
ATOM 2092 C C . GLU A 1 265 ? -2.758 -2.828 -25.410 1.00 90.31 265 GLU A C 1
ATOM 2094 O O . GLU A 1 265 ? -2.634 -3.243 -26.565 1.00 90.31 265 GLU A O 1
ATOM 2099 N N . VAL A 1 266 ? -2.011 -1.826 -24.931 1.00 91.38 266 VAL A N 1
ATOM 2100 C CA . VAL A 1 266 ? -0.963 -1.161 -25.720 1.00 91.38 266 VAL A CA 1
ATOM 2101 C C . VAL A 1 266 ? 0.191 -2.124 -26.001 1.00 91.38 266 VAL A C 1
ATOM 2103 O O . VAL A 1 266 ? 0.686 -2.170 -27.128 1.00 91.38 266 VAL A O 1
ATOM 2106 N N . MET A 1 267 ? 0.604 -2.917 -25.007 1.00 94.50 267 MET A N 1
ATOM 2107 C CA . MET A 1 267 ? 1.660 -3.921 -25.181 1.00 94.50 267 MET A CA 1
ATOM 2108 C C . MET A 1 267 ? 1.234 -5.030 -26.152 1.00 94.50 267 MET A C 1
ATOM 2110 O O . MET A 1 267 ? 2.001 -5.383 -27.047 1.00 94.50 267 MET A O 1
ATOM 2114 N N . ASP A 1 268 ? 0.004 -5.533 -26.035 1.00 93.69 268 ASP A N 1
ATOM 2115 C CA . ASP A 1 268 ? -0.550 -6.573 -26.908 1.00 93.69 268 ASP A CA 1
ATOM 2116 C C . ASP A 1 268 ? -0.720 -6.097 -28.354 1.00 93.69 268 ASP A C 1
ATOM 2118 O O . ASP A 1 268 ? -0.582 -6.875 -29.303 1.00 93.69 268 ASP A O 1
ATOM 2122 N N . LEU A 1 269 ? -1.056 -4.821 -28.558 1.00 94.38 269 LEU A N 1
ATOM 2123 C CA . LEU A 1 269 ? -1.075 -4.228 -29.891 1.00 94.38 269 LEU A CA 1
ATOM 2124 C C . LEU A 1 269 ? 0.343 -4.156 -30.471 1.00 94.38 269 LEU A C 1
ATOM 2126 O O . LEU A 1 269 ? 0.572 -4.667 -31.564 1.00 94.38 269 LEU A O 1
ATOM 2130 N N . ALA A 1 270 ? 1.302 -3.624 -29.712 1.00 93.88 270 ALA A N 1
ATOM 2131 C CA . ALA A 1 270 ? 2.690 -3.503 -30.152 1.00 93.88 270 ALA A CA 1
ATOM 2132 C C . ALA A 1 270 ? 3.333 -4.867 -30.473 1.00 93.88 270 ALA A C 1
ATOM 2134 O O . ALA A 1 270 ? 3.982 -5.006 -31.504 1.00 93.88 270 ALA A O 1
ATOM 2135 N N . LEU A 1 271 ? 3.092 -5.900 -29.654 1.00 95.75 271 LEU A N 1
ATOM 2136 C CA . LEU A 1 271 ? 3.574 -7.269 -29.904 1.00 95.75 271 LEU A CA 1
ATOM 2137 C C . LEU A 1 271 ? 3.032 -7.876 -31.207 1.00 95.75 271 LEU A C 1
ATOM 2139 O O . LEU A 1 271 ? 3.689 -8.740 -31.799 1.00 95.75 271 LEU A O 1
ATOM 2143 N N . ARG A 1 272 ? 1.835 -7.461 -31.642 1.00 94.62 272 ARG A N 1
ATOM 2144 C CA . ARG A 1 272 ? 1.211 -7.913 -32.895 1.00 94.62 272 ARG A CA 1
ATOM 2145 C C . ARG A 1 272 ? 1.693 -7.125 -34.108 1.00 94.62 272 ARG A C 1
ATOM 2147 O O . ARG A 1 272 ? 1.821 -7.713 -35.178 1.00 94.62 272 ARG A O 1
ATOM 2154 N N . GLU A 1 273 ? 1.912 -5.823 -33.953 1.00 95.94 273 GLU A N 1
ATOM 2155 C CA . GLU A 1 273 ? 2.252 -4.920 -35.058 1.00 95.94 273 GLU A CA 1
ATOM 2156 C C . GLU A 1 273 ? 3.752 -4.878 -35.369 1.00 95.94 273 GLU A C 1
ATOM 2158 O O . GLU A 1 273 ? 4.124 -4.726 -36.532 1.00 95.94 273 GLU A O 1
ATOM 2163 N N . ASP A 1 274 ? 4.611 -5.047 -34.362 1.00 94.69 274 ASP A N 1
ATOM 2164 C CA . ASP A 1 274 ? 6.062 -4.956 -34.512 1.00 94.69 274 ASP A CA 1
ATOM 2165 C C . ASP A 1 274 ? 6.726 -6.327 -34.332 1.00 94.69 274 ASP A C 1
ATOM 2167 O O . ASP A 1 274 ? 6.844 -6.860 -33.225 1.00 94.69 274 ASP A O 1
ATOM 2171 N N . ALA A 1 275 ? 7.186 -6.900 -35.447 1.00 93.44 275 ALA A N 1
ATOM 2172 C CA . ALA A 1 275 ? 7.848 -8.200 -35.483 1.00 93.44 275 ALA A CA 1
ATOM 2173 C C . ALA A 1 275 ? 9.150 -8.246 -34.659 1.00 93.44 275 ALA A C 1
ATOM 2175 O O . ALA A 1 275 ? 9.512 -9.329 -34.192 1.00 93.44 275 ALA A O 1
ATOM 2176 N N . ASP A 1 276 ? 9.805 -7.107 -34.425 1.00 93.19 276 ASP A N 1
ATOM 2177 C CA . ASP A 1 276 ? 11.081 -7.038 -33.712 1.00 93.19 276 ASP A CA 1
ATOM 2178 C C . ASP A 1 276 ? 10.908 -7.053 -32.185 1.00 93.19 276 ASP A C 1
ATOM 2180 O O . ASP A 1 276 ? 11.854 -7.369 -31.457 1.00 93.19 276 ASP A O 1
ATOM 2184 N N . ILE A 1 277 ? 9.697 -6.787 -31.680 1.00 96.31 277 ILE A N 1
ATOM 2185 C CA . ILE A 1 277 ? 9.372 -6.904 -30.255 1.00 96.31 277 ILE A CA 1
ATOM 2186 C C . ILE A 1 277 ? 9.065 -8.367 -29.915 1.00 96.31 277 ILE A C 1
ATOM 2188 O O . ILE A 1 277 ? 8.069 -8.931 -30.362 1.00 96.31 277 ILE A O 1
ATOM 2192 N N . GLU A 1 278 ? 9.893 -8.978 -29.069 1.00 97.25 278 GLU A N 1
ATOM 2193 C CA . GLU A 1 278 ? 9.644 -10.322 -28.523 1.00 97.25 278 GLU A CA 1
ATOM 2194 C C . GLU A 1 278 ? 8.884 -10.252 -27.191 1.00 97.25 278 GLU A C 1
ATOM 2196 O O . GLU A 1 278 ? 8.044 -11.101 -26.887 1.00 97.25 278 GLU A O 1
ATOM 2201 N N . ALA A 1 279 ? 9.197 -9.246 -26.371 1.00 97.69 279 ALA A N 1
ATOM 2202 C CA . ALA A 1 279 ? 8.616 -9.084 -25.048 1.00 97.69 279 ALA A CA 1
ATOM 2203 C C . ALA A 1 279 ? 8.633 -7.628 -24.582 1.00 97.69 279 ALA A C 1
ATOM 2205 O O . ALA A 1 279 ? 9.412 -6.804 -25.061 1.00 97.69 279 ALA A O 1
ATOM 2206 N N . PHE A 1 280 ? 7.817 -7.348 -23.571 1.00 97.69 280 PHE A N 1
ATOM 2207 C CA . PHE A 1 280 ? 7.956 -6.176 -22.721 1.00 97.69 280 PHE A CA 1
ATOM 2208 C C . PHE A 1 280 ? 8.526 -6.590 -21.373 1.00 97.69 280 PHE A C 1
ATOM 2210 O O . PHE A 1 280 ? 8.063 -7.551 -20.748 1.00 97.69 280 PHE A O 1
ATOM 2217 N N . ILE A 1 281 ? 9.507 -5.827 -20.904 1.00 97.00 281 ILE A N 1
ATOM 2218 C CA . ILE A 1 281 ? 10.064 -5.970 -19.564 1.00 97.00 281 ILE A CA 1
ATOM 2219 C C . ILE A 1 281 ? 9.718 -4.757 -18.707 1.00 97.00 281 ILE A C 1
ATOM 2221 O O . ILE A 1 281 ? 9.598 -3.640 -19.208 1.00 97.00 281 ILE A O 1
ATOM 2225 N N . GLN A 1 282 ? 9.581 -4.982 -17.406 1.00 95.25 282 GLN A N 1
ATOM 2226 C CA . GLN A 1 282 ? 9.397 -3.966 -16.383 1.00 95.25 282 GLN A CA 1
ATOM 2227 C C . GLN A 1 282 ? 10.615 -3.937 -15.469 1.00 95.25 282 GLN A C 1
ATOM 2229 O O . GLN A 1 282 ? 11.128 -4.976 -15.050 1.00 95.25 282 GLN A O 1
ATOM 2234 N N . PHE A 1 283 ? 11.047 -2.736 -15.116 1.00 94.94 283 PHE A N 1
ATOM 2235 C CA . PHE A 1 283 ? 12.118 -2.524 -14.162 1.00 94.94 283 PHE A CA 1
ATOM 2236 C C . PHE A 1 283 ? 11.815 -1.319 -13.280 1.00 94.94 283 PHE A C 1
ATOM 2238 O O . PHE A 1 283 ? 11.015 -0.445 -13.620 1.00 94.94 283 PHE A O 1
ATOM 2245 N N . ASN A 1 284 ? 12.474 -1.277 -12.130 1.00 93.88 284 ASN A N 1
ATOM 2246 C CA . ASN A 1 284 ? 12.262 -0.245 -11.137 1.00 93.88 284 ASN A CA 1
ATOM 2247 C C . ASN A 1 284 ? 13.598 0.377 -10.734 1.00 93.88 284 ASN A C 1
ATOM 2249 O O . ASN A 1 284 ? 14.586 -0.328 -10.519 1.00 93.88 284 ASN A O 1
ATOM 2253 N N . VAL A 1 285 ? 13.627 1.705 -10.652 1.00 92.44 285 VAL A N 1
ATOM 2254 C CA . VAL A 1 285 ? 14.825 2.479 -10.308 1.00 92.44 285 VAL A CA 1
ATOM 2255 C C . VAL A 1 285 ? 14.421 3.768 -9.584 1.00 92.44 285 VAL A C 1
ATOM 2257 O O . VAL A 1 285 ? 13.385 4.361 -9.905 1.00 92.44 285 VAL A O 1
ATOM 2260 N N . PRO A 1 286 ? 15.200 4.266 -8.606 1.00 89.88 286 PRO A N 1
ATOM 2261 C CA . PRO A 1 286 ? 14.892 5.540 -7.971 1.00 89.88 286 PRO A CA 1
ATOM 2262 C C . PRO A 1 286 ? 14.940 6.682 -8.995 1.00 89.88 286 PRO A C 1
ATOM 2264 O O . PRO A 1 286 ? 15.974 6.904 -9.627 1.00 89.88 286 PRO A O 1
ATOM 2267 N N . GLY A 1 287 ? 13.844 7.442 -9.118 1.00 87.44 287 GLY A N 1
ATOM 2268 C CA . GLY A 1 287 ? 13.664 8.455 -10.170 1.00 87.44 287 GLY A CA 1
ATOM 2269 C C . GLY A 1 287 ? 14.797 9.482 -10.263 1.00 87.44 287 GLY A C 1
ATOM 2270 O O . GLY A 1 287 ? 15.196 9.856 -11.360 1.00 87.44 287 GLY A O 1
ATOM 2271 N N . ARG A 1 288 ? 15.422 9.846 -9.134 1.00 89.12 288 ARG A N 1
ATOM 2272 C CA . ARG A 1 288 ? 16.605 10.733 -9.084 1.00 89.12 288 ARG A CA 1
ATOM 2273 C C . ARG A 1 288 ? 17.746 10.321 -10.026 1.00 89.12 288 ARG A C 1
ATOM 2275 O O . ARG A 1 288 ? 18.499 11.180 -10.462 1.00 89.12 288 ARG A O 1
ATOM 2282 N N . HIS A 1 289 ? 17.880 9.029 -10.338 1.00 91.00 289 HIS A N 1
ATOM 2283 C CA . HIS A 1 289 ? 18.915 8.520 -11.243 1.00 91.00 289 HIS A CA 1
ATOM 2284 C C . HIS A 1 289 ? 18.575 8.730 -12.725 1.00 91.00 289 HIS A C 1
ATOM 2286 O O . HIS A 1 289 ? 19.462 8.625 -13.562 1.00 91.00 289 HIS A O 1
ATOM 2292 N N . LEU A 1 290 ? 17.321 9.059 -13.041 1.00 91.44 290 LEU A N 1
ATOM 2293 C CA . LEU A 1 290 ? 16.839 9.331 -14.395 1.00 91.44 290 LEU A CA 1
ATOM 2294 C C . LEU A 1 290 ? 16.459 10.801 -14.621 1.00 91.44 290 LEU A C 1
ATOM 2296 O O . LEU A 1 290 ? 16.265 11.192 -15.765 1.00 91.44 290 LEU A O 1
ATOM 2300 N N . MET A 1 291 ? 16.399 11.643 -13.582 1.00 89.75 291 MET A N 1
ATOM 2301 C CA . MET A 1 291 ? 15.995 13.059 -13.703 1.00 89.75 291 MET A CA 1
ATOM 2302 C C . MET A 1 291 ? 16.855 13.886 -14.672 1.00 89.75 291 MET A C 1
ATOM 2304 O O . MET A 1 291 ? 16.393 14.907 -15.169 1.00 89.75 291 MET A O 1
ATOM 2308 N N . GLY A 1 292 ? 18.094 13.465 -14.947 1.00 88.75 292 GLY A N 1
ATOM 2309 C CA . GLY A 1 292 ? 18.962 14.130 -15.925 1.00 88.75 292 GLY A CA 1
ATOM 2310 C C . GLY A 1 292 ? 18.610 13.841 -17.389 1.00 88.75 292 GLY A C 1
ATOM 2311 O O . GLY A 1 292 ? 19.101 14.539 -18.269 1.00 88.75 292 GLY A O 1
ATOM 2312 N N . VAL A 1 293 ? 17.789 12.819 -17.656 1.00 91.06 293 VAL A N 1
ATOM 2313 C CA . VAL A 1 293 ? 17.445 12.354 -19.015 1.00 91.06 293 VAL A CA 1
ATOM 2314 C C . VAL A 1 293 ? 15.943 12.176 -19.250 1.00 91.06 293 VAL A C 1
ATOM 2316 O O . VAL A 1 293 ? 15.507 12.179 -20.398 1.00 91.06 293 VAL A O 1
ATOM 2319 N N . CYS A 1 294 ? 15.139 12.063 -18.192 1.00 91.44 294 CYS A N 1
ATOM 2320 C CA . CYS A 1 294 ? 13.694 11.874 -18.264 1.00 91.44 294 CYS A CA 1
ATOM 2321 C C . CYS A 1 294 ? 12.966 13.008 -17.527 1.00 91.44 294 CYS A C 1
ATOM 2323 O O . CYS A 1 294 ? 13.233 13.249 -16.347 1.00 91.44 294 CYS A O 1
ATOM 2325 N N . ASP A 1 295 ? 11.982 13.645 -18.173 1.00 91.12 295 ASP A N 1
ATOM 2326 C CA . ASP A 1 295 ? 11.017 14.504 -17.473 1.00 91.12 295 ASP A CA 1
ATOM 2327 C C . ASP A 1 295 ? 9.958 13.639 -16.781 1.00 91.12 295 ASP A C 1
ATOM 2329 O O . ASP A 1 295 ? 8.914 13.308 -17.350 1.00 91.12 295 ASP A O 1
ATOM 2333 N N . LEU A 1 296 ? 10.244 13.279 -15.531 1.00 87.19 296 LEU A N 1
ATOM 2334 C CA . LEU A 1 296 ? 9.446 12.364 -14.707 1.00 87.19 296 LEU A CA 1
ATOM 2335 C C . LEU A 1 296 ? 8.053 12.899 -14.333 1.00 87.19 296 LEU A C 1
ATOM 2337 O O . LEU A 1 296 ? 7.286 12.191 -13.685 1.00 87.19 296 LEU A O 1
ATOM 2341 N N . ARG A 1 297 ? 7.717 14.135 -14.730 1.00 85.38 297 ARG A N 1
ATOM 2342 C CA . ARG A 1 297 ? 6.355 14.687 -14.639 1.00 85.38 297 ARG A CA 1
ATOM 2343 C C . ARG A 1 297 ? 5.447 14.177 -15.761 1.00 85.38 297 ARG A C 1
ATOM 2345 O O . ARG A 1 297 ? 4.232 14.318 -15.673 1.00 85.38 297 ARG A O 1
ATOM 2352 N N . THR A 1 298 ? 6.035 13.612 -16.812 1.00 88.25 298 THR A N 1
ATOM 2353 C CA . THR A 1 298 ? 5.335 12.984 -17.936 1.00 88.25 298 THR A CA 1
ATOM 2354 C C . THR A 1 298 ? 5.471 11.463 -17.857 1.00 88.25 298 THR A C 1
ATOM 2356 O O . THR A 1 298 ? 6.274 10.939 -17.086 1.00 88.25 298 THR A O 1
ATOM 2359 N N . ALA A 1 299 ? 4.699 10.731 -18.659 1.00 88.25 299 ALA A N 1
ATOM 2360 C CA . ALA A 1 299 ? 4.766 9.270 -18.687 1.00 88.25 299 ALA A CA 1
ATOM 2361 C C . ALA A 1 299 ? 5.753 8.707 -19.735 1.00 88.25 299 ALA A C 1
ATOM 2363 O O . ALA A 1 299 ? 5.866 7.490 -19.893 1.00 88.25 299 ALA A O 1
ATOM 2364 N N . GLY A 1 300 ? 6.488 9.580 -20.432 1.00 89.25 300 GLY A N 1
ATOM 2365 C CA . GLY A 1 300 ? 7.342 9.225 -21.565 1.00 89.25 300 GLY A CA 1
ATOM 2366 C C . GLY A 1 300 ? 6.597 9.268 -22.910 1.00 89.25 300 GLY A C 1
ATOM 2367 O O . GLY A 1 300 ? 5.506 9.835 -22.984 1.00 89.25 300 GLY A O 1
ATOM 2368 N N . PRO A 1 301 ? 7.164 8.685 -23.986 1.00 93.31 301 PRO A N 1
ATOM 2369 C CA . PRO A 1 301 ? 8.407 7.908 -24.014 1.00 93.31 301 PRO A CA 1
ATOM 2370 C C . PRO A 1 301 ? 9.654 8.729 -23.694 1.00 93.31 301 PRO A C 1
ATOM 2372 O O . PRO A 1 301 ? 9.753 9.904 -24.035 1.00 93.31 301 PRO A O 1
ATOM 2375 N N . PHE A 1 302 ? 10.620 8.078 -23.055 1.00 95.44 302 PHE A N 1
ATOM 2376 C CA . PHE A 1 302 ? 11.940 8.618 -22.768 1.00 95.44 302 PHE A CA 1
ATOM 2377 C C . PHE A 1 302 ? 12.999 7.816 -23.513 1.00 95.44 302 PHE A C 1
ATOM 2379 O O . PHE A 1 302 ? 12.924 6.590 -23.576 1.00 95.44 302 PHE A O 1
ATOM 2386 N N . LEU A 1 303 ? 14.007 8.504 -24.040 1.00 95.62 303 LEU A N 1
ATOM 2387 C CA . LEU A 1 303 ? 15.152 7.887 -24.698 1.00 95.62 303 LEU A CA 1
ATOM 2388 C C . LEU A 1 303 ? 16.345 7.958 -23.750 1.00 95.62 303 LEU A C 1
ATOM 2390 O O . LEU A 1 303 ? 16.934 9.024 -23.577 1.00 95.62 303 LEU A O 1
ATOM 2394 N N . ILE A 1 304 ? 16.705 6.835 -23.128 1.00 95.44 304 ILE A N 1
ATOM 2395 C CA . ILE A 1 304 ? 17.891 6.779 -22.270 1.00 95.44 304 ILE A CA 1
ATOM 2396 C C . ILE A 1 304 ? 19.114 6.357 -23.096 1.00 95.44 304 ILE A C 1
ATOM 2398 O O . ILE A 1 304 ? 19.011 5.408 -23.873 1.00 95.44 304 ILE A O 1
ATOM 2402 N N . PRO A 1 305 ? 20.276 7.025 -22.969 1.00 95.81 305 PRO A N 1
ATOM 2403 C CA . PRO A 1 305 ? 21.483 6.631 -23.692 1.00 95.81 305 PRO A CA 1
ATOM 2404 C C . PRO A 1 305 ? 21.908 5.197 -23.364 1.00 95.81 305 PRO A C 1
ATOM 2406 O O . PRO A 1 305 ? 21.900 4.801 -22.198 1.00 95.81 305 PRO A O 1
ATOM 2409 N N . ALA A 1 306 ? 22.363 4.439 -24.364 1.00 95.31 306 ALA A N 1
ATOM 2410 C CA . ALA A 1 306 ? 22.845 3.067 -24.173 1.00 95.31 306 ALA A CA 1
ATOM 2411 C C . ALA A 1 306 ? 23.988 2.985 -23.140 1.00 95.31 306 ALA A C 1
ATOM 2413 O O . ALA A 1 306 ? 24.072 2.041 -22.355 1.00 95.31 306 ALA A O 1
ATOM 2414 N N . THR A 1 307 ? 24.821 4.027 -23.068 1.00 94.62 307 THR A N 1
ATOM 2415 C CA . THR A 1 307 ? 25.903 4.164 -22.079 1.00 94.62 307 THR A CA 1
ATOM 2416 C C . THR A 1 307 ? 25.407 4.218 -20.631 1.00 94.62 307 THR A C 1
ATOM 2418 O O . THR A 1 307 ? 26.151 3.859 -19.722 1.00 94.62 307 THR A O 1
ATOM 2421 N N . MET A 1 308 ? 24.150 4.611 -20.401 1.00 94.81 308 MET A N 1
ATOM 2422 C CA . MET A 1 308 ? 23.548 4.712 -19.070 1.00 94.81 308 MET A CA 1
ATOM 2423 C C . MET A 1 308 ? 22.998 3.371 -18.559 1.00 94.81 308 MET A C 1
ATOM 2425 O O . MET A 1 308 ? 22.786 3.220 -17.357 1.00 94.81 308 MET A O 1
ATOM 2429 N N . ILE A 1 309 ? 22.802 2.371 -19.428 1.00 95.31 309 ILE A N 1
ATOM 2430 C CA . ILE A 1 309 ? 22.183 1.084 -19.060 1.00 95.31 309 ILE A CA 1
ATOM 2431 C C . ILE A 1 309 ? 22.959 0.387 -17.934 1.00 95.31 309 ILE A C 1
ATOM 2433 O O . ILE A 1 309 ? 22.356 -0.128 -16.994 1.00 95.31 309 ILE A O 1
ATOM 2437 N N . SER A 1 310 ? 24.296 0.423 -17.970 1.00 93.69 310 SER A N 1
ATOM 2438 C CA . SER A 1 310 ? 25.132 -0.138 -16.897 1.00 93.69 310 SER A CA 1
ATOM 2439 C C . SER A 1 310 ? 24.864 0.532 -15.544 1.00 93.69 310 SER A C 1
ATOM 2441 O O . SER A 1 310 ? 24.818 -0.143 -14.515 1.00 93.69 310 SER A O 1
ATOM 2443 N N . ASP A 1 311 ? 24.681 1.851 -15.526 1.00 93.88 311 ASP A N 1
ATOM 2444 C CA . ASP A 1 311 ? 24.403 2.579 -14.291 1.00 93.88 311 ASP A CA 1
ATOM 2445 C C . ASP A 1 311 ? 22.972 2.344 -13.804 1.00 93.88 311 ASP A C 1
ATOM 2447 O O . ASP A 1 311 ? 22.779 2.157 -12.604 1.00 93.88 311 ASP A O 1
ATOM 2451 N N . VAL A 1 312 ? 21.991 2.239 -14.708 1.00 94.94 312 VAL A N 1
ATOM 2452 C CA . VAL A 1 312 ? 20.622 1.817 -14.361 1.00 94.94 312 VAL A CA 1
ATOM 2453 C C . VAL A 1 312 ? 20.634 0.423 -13.735 1.00 94.94 312 VAL A C 1
ATOM 2455 O O . VAL A 1 312 ? 20.067 0.242 -12.660 1.00 94.94 312 VAL A O 1
ATOM 2458 N N . ASN A 1 313 ? 21.351 -0.533 -14.332 1.00 95.88 313 ASN A N 1
ATOM 2459 C CA . ASN A 1 313 ? 21.467 -1.903 -13.822 1.00 95.88 313 ASN A CA 1
ATOM 2460 C C . ASN A 1 313 ? 22.018 -1.957 -12.390 1.00 95.88 313 ASN A C 1
ATOM 2462 O O . ASN A 1 313 ? 21.538 -2.732 -11.568 1.00 95.88 313 ASN A O 1
ATOM 2466 N N . ARG A 1 314 ? 22.971 -1.083 -12.043 1.00 93.62 314 ARG A N 1
ATOM 2467 C CA . ARG A 1 314 ? 23.516 -0.973 -10.674 1.00 93.62 314 ARG A CA 1
ATOM 2468 C C . ARG A 1 314 ? 22.541 -0.367 -9.661 1.00 93.62 314 ARG A C 1
ATOM 2470 O O . ARG A 1 314 ? 22.846 -0.358 -8.469 1.00 93.62 314 ARG A O 1
ATOM 2477 N N . LYS A 1 315 ? 21.436 0.220 -10.122 1.00 92.88 315 LYS A N 1
ATOM 2478 C CA . LYS A 1 315 ? 20.455 0.950 -9.305 1.00 92.88 315 LYS A CA 1
ATOM 2479 C C . LYS A 1 315 ? 19.061 0.331 -9.348 1.00 92.88 315 LYS A C 1
ATOM 2481 O O . LYS A 1 315 ? 18.139 0.925 -8.790 1.00 92.88 315 LYS A O 1
ATOM 2486 N N . LEU A 1 316 ? 18.914 -0.837 -9.974 1.00 92.50 316 LEU A N 1
ATOM 2487 C CA . LEU A 1 316 ? 17.671 -1.594 -9.941 1.00 92.50 316 LEU A CA 1
ATOM 2488 C C . LEU A 1 316 ? 17.294 -1.921 -8.495 1.00 92.50 316 LEU A C 1
ATOM 2490 O O . LEU A 1 316 ? 18.129 -2.354 -7.702 1.00 92.50 316 LEU A O 1
ATOM 2494 N N . THR A 1 317 ? 16.030 -1.696 -8.157 1.00 89.06 317 THR A N 1
ATOM 2495 C CA . THR A 1 317 ? 15.476 -1.951 -6.815 1.00 89.06 317 THR A CA 1
ATOM 2496 C C . THR A 1 317 ? 14.817 -3.319 -6.702 1.00 89.06 317 THR A C 1
ATOM 2498 O O . THR A 1 317 ? 14.553 -3.777 -5.595 1.00 89.06 317 THR A O 1
ATOM 2501 N N . ARG A 1 318 ? 14.575 -3.983 -7.837 1.00 89.19 318 ARG A N 1
ATOM 2502 C CA . ARG A 1 318 ? 14.083 -5.360 -7.928 1.00 89.19 318 ARG A CA 1
ATOM 2503 C C . ARG A 1 318 ? 14.550 -6.019 -9.223 1.00 89.19 318 ARG A C 1
ATOM 2505 O O . ARG A 1 318 ? 15.089 -5.354 -10.110 1.00 89.19 318 ARG A O 1
ATOM 2512 N N . GLN A 1 319 ? 14.326 -7.325 -9.330 1.00 92.06 319 GLN A N 1
ATOM 2513 C CA . GLN A 1 319 ? 14.568 -8.066 -10.567 1.00 92.06 319 GLN A CA 1
ATOM 2514 C C . GLN A 1 319 ? 13.674 -7.564 -11.705 1.00 92.06 319 GLN A C 1
ATOM 2516 O O . GLN A 1 319 ? 12.495 -7.270 -11.500 1.00 92.06 319 GLN A O 1
ATOM 2521 N N . VAL A 1 320 ? 14.235 -7.527 -12.910 1.00 95.31 320 VAL A N 1
ATOM 2522 C CA . VAL A 1 320 ? 13.524 -7.222 -14.151 1.00 95.31 320 VAL A CA 1
ATOM 2523 C C . VAL A 1 320 ? 12.418 -8.256 -14.364 1.00 95.31 320 VAL A C 1
ATOM 2525 O O . VAL A 1 320 ? 12.668 -9.455 -14.345 1.00 95.31 320 VAL A O 1
ATOM 2528 N N . GLN A 1 321 ? 11.186 -7.806 -14.566 1.00 94.38 321 GLN A N 1
ATOM 2529 C CA . GLN A 1 321 ? 10.047 -8.693 -14.797 1.00 94.38 321 GLN A CA 1
ATOM 2530 C C . GLN A 1 321 ? 9.715 -8.737 -16.281 1.00 94.38 321 GLN A C 1
ATOM 2532 O O . GLN A 1 321 ? 9.682 -7.698 -16.930 1.00 94.38 321 GLN A O 1
ATOM 2537 N N . ILE A 1 322 ? 9.418 -9.917 -16.813 1.00 95.75 322 ILE A N 1
ATOM 2538 C CA . ILE A 1 322 ? 8.831 -10.053 -18.149 1.00 95.75 322 ILE A CA 1
ATOM 2539 C C . ILE A 1 322 ? 7.319 -9.915 -17.970 1.00 95.75 322 ILE A C 1
ATOM 2541 O O . ILE A 1 322 ? 6.711 -10.738 -17.289 1.00 95.75 322 ILE A O 1
ATOM 2545 N N . VAL A 1 323 ? 6.727 -8.856 -18.522 1.00 93.88 323 VAL A N 1
ATOM 2546 C CA . VAL A 1 323 ? 5.316 -8.497 -18.271 1.00 93.88 323 VAL A CA 1
ATOM 2547 C C . VAL A 1 323 ? 4.388 -8.808 -19.440 1.00 93.88 323 VAL A C 1
ATOM 2549 O O . VAL A 1 323 ? 3.195 -8.983 -19.224 1.00 93.88 323 VAL A O 1
ATOM 2552 N N . ALA A 1 324 ? 4.927 -8.926 -20.651 1.00 95.25 324 ALA A N 1
ATOM 2553 C CA . ALA A 1 324 ? 4.218 -9.430 -21.821 1.00 95.25 324 ALA A CA 1
ATOM 2554 C C . ALA A 1 324 ? 5.221 -10.110 -22.757 1.00 95.25 324 ALA A C 1
ATOM 2556 O O . ALA A 1 324 ? 6.386 -9.708 -22.811 1.00 95.25 324 ALA A O 1
ATOM 2557 N N . ARG A 1 325 ? 4.787 -11.141 -23.480 1.00 94.75 325 ARG A N 1
ATOM 2558 C CA . ARG A 1 325 ? 5.630 -11.912 -24.399 1.00 94.75 325 ARG A CA 1
ATOM 2559 C C . ARG A 1 325 ? 4.786 -12.423 -25.563 1.00 94.75 325 ARG A C 1
ATOM 2561 O O . ARG A 1 325 ? 3.627 -12.774 -25.347 1.00 94.75 325 ARG A O 1
ATOM 2568 N N . ARG A 1 326 ? 5.379 -12.458 -26.756 1.00 90.19 326 ARG A N 1
ATOM 2569 C CA . ARG A 1 326 ? 4.818 -13.145 -27.922 1.00 90.19 326 ARG A CA 1
ATOM 2570 C C . ARG A 1 326 ? 4.713 -14.659 -27.711 1.00 90.19 326 ARG A C 1
ATOM 2572 O O . ARG A 1 326 ? 5.586 -15.240 -27.024 1.00 90.19 326 ARG A O 1
#

pLDDT: mean 88.42, std 11.0, range [45.69, 97.81]

Radius of gyration: 23.9 Å; chains: 1; bounding box: 56×45×66 Å

Secondary structure (DSSP, 8-state):
----TTSPEEEEEEE-TTT-SEEEEEEEE-S-HHHHHHHTT--TTT-TT--S-EEEPHHHHHHHHHHHT-----TTS-EEEEE----SPPPSS--STT-HHHHHHTTS--EEEEEEETT-TT-S-HHHHHHHHHHHHTTSEEEEEEEEEPTT-TT-EEEEEEEEETT-TTHHHHHHHHHHHHHHTTS--HHHHHHHHHHHT--HHHHHHHHHHHHHTT-TTT-EEEEEEE-HHHHHHHHHTTS-SPPP-SSSEEEEEETTTS-HHHHHHHHHH-TT--EEEEEEE-GGGTTTT--TTS---EEEEGGGHHHHHTT-SSPPEEEEE-